Protein AF-0000000070184614 (afdb_homodimer)

pLDDT: mean 91.93, std 10.39, range [39.38, 98.75]

Solvent-accessible surface area (backbone atoms only — not comparable to full-atom values): 11834 Å² total; per-residue (Å²): 125,86,82,60,75,44,59,14,30,24,28,32,24,67,35,73,79,45,88,68,88,59,59,38,42,30,34,25,54,27,16,78,49,44,96,49,57,63,46,40,28,34,26,27,33,44,39,74,64,90,52,88,84,43,40,74,48,71,85,38,47,74,41,61,71,54,92,89,53,64,49,21,34,34,42,71,42,33,35,40,41,35,50,87,51,50,70,46,84,52,35,32,38,37,58,69,56,37,50,51,38,52,52,50,28,49,27,38,61,68,58,105,124,88,82,60,74,45,60,14,30,23,28,32,25,70,40,62,62,45,90,65,90,59,58,40,43,31,34,25,54,28,16,77,49,43,94,49,56,63,47,40,31,36,26,27,33,43,38,72,62,89,52,89,83,43,41,75,48,70,85,37,46,75,42,61,73,53,92,90,52,64,49,19,34,34,44,69,42,34,37,43,43,45,50,88,53,51,70,44,83,52,36,30,37,37,59,69,56,36,51,51,39,52,53,50,27,51,28,37,60,69,58,104

Foldseek 3Di:
DPDFDAAFWKFWFCDPPDDDGGTFIWGFLGAPPDPDHRFKGKTWTKDQDDDPPWDWQPPQFPDQDDPVTTITTDLCRIDIGTNVRTDGTRGGGHNVVSVVSVVSNVCVVVVD/DPDADAAFWKFWFCDPPDPDGGTFIWGFLGAPPDPDHRFKGKTWTKDQDDDPPWDWQPPQFPDQDDPVTTITTDLCRIDIGTNVRTDGTRGGGHNVVSVVSVVSNVCVVVVD

Radius of gyration: 16.67 Å; Cα contacts (8 Å, |Δi|>4): 518; chains: 2; bounding box: 48×52×36 Å

Organism: NCBI:txid2841257

Sequence (224 aa):
MRERYRKGDVFWAPDPFRKGSHPRLWVVLTADNLPFPGEEYLCAALTTSDLPANHKVGDDWVTGSHPDKTSYCSPWVIGTVKHQAVANPQGKITEVFTDRMIDRCEEFLRGRMRERYRKGDVFWAPDPFRKGSHPRLWVVLTADNLPFPGEEYLCAALTTSDLPANHKVGDDWVTGSHPDKTSYCSPWVIGTVKHQAVANPQGKITEVFTDRMIDRCEEFLRGR

Secondary structure (DSSP, 8-state):
------TTEEEEEE-TTSSSS-EEEEEEEESTTSSSTTTEEEEEEEESS--TT-EE-GGGEEE---TT---EEEEEEEEEEEGGG--EEEEEE-HHHHHHHHHHHHHHHHT-/------TTEEEEEE-TTSSSS-EEEEEEEESTTSSSTTTEEEEEEEESS--TT-EE-GGGEEE---TT---EEEEEEEEEEEGGG--EEEEEE-HHHHHHHHHHHHHHHHT-

Nearest PDB structures (foldseek):
  9g2a-assembly1_B  TM=7.086E-01  e=6.843E-05  Staphylococcus aureus subsp. aureus N315
  5wyg-assembly1_A  TM=7.028E-01  e=4.035E-04  Mycobacterium tuberculosis H37Rv
  6a6x-assembly1_A  TM=7.299E-01  e=1.445E-03  Mycobacterium tuberculosis
  6a6x-assembly1_B  TM=6.815E-01  e=9.271E-04  Mycobacterium tuberculosis
  2c06-assembly1_B  TM=6.484E-01  e=3.319E-03  Escherichia coli

Structure (mmCIF, N/CA/C/O backbone):
data_AF-0000000070184614-model_v1
#
loop_
_entity.id
_entity.type
_entity.pdbx_description
1 polymer 'PemK/MazF family toxin'
#
loop_
_atom_site.group_PDB
_atom_site.id
_atom_site.type_symbol
_atom_site.label_atom_id
_atom_site.label_alt_id
_atom_site.label_comp_id
_atom_site.label_asym_id
_atom_site.label_entity_id
_atom_site.label_seq_id
_atom_site.pdbx_PDB_ins_code
_atom_site.Cartn_x
_atom_site.Cartn_y
_atom_site.Cartn_z
_atom_site.occupancy
_atom_site.B_iso_or_equiv
_atom_site.auth_seq_id
_atom_site.auth_comp_id
_atom_site.auth_asym_id
_atom_site.auth_atom_id
_atom_site.pdbx_PDB_model_num
ATOM 1 N N . MET A 1 1 ? -24.047 7.438 11.703 1 39.38 1 MET A N 1
ATOM 2 C CA . MET A 1 1 ? -23.484 6.895 10.461 1 39.38 1 MET A CA 1
ATOM 3 C C . MET A 1 1 ? -21.969 6.949 10.484 1 39.38 1 MET A C 1
ATOM 5 O O . MET A 1 1 ? -21.375 7.992 10.781 1 39.38 1 MET A O 1
ATOM 9 N N . ARG A 1 2 ? -21.328 5.867 10.68 1 52.47 2 ARG A N 1
ATOM 10 C CA . ARG A 1 2 ? -19.875 5.965 10.875 1 52.47 2 ARG A CA 1
ATOM 11 C C . ARG A 1 2 ? -19.219 6.727 9.734 1 52.47 2 ARG A C 1
ATOM 13 O O . ARG A 1 2 ? -19.5 6.461 8.562 1 52.47 2 ARG A O 1
ATOM 20 N N . GLU A 1 3 ? -18.703 7.898 9.914 1 79.81 3 GLU A N 1
ATOM 21 C CA . GLU A 1 3 ? -18.156 8.828 8.93 1 79.81 3 GLU A CA 1
ATOM 22 C C . GLU A 1 3 ? -17.016 8.18 8.156 1 79.81 3 GLU A C 1
ATOM 24 O O . GLU A 1 3 ? -16.156 7.516 8.734 1 79.81 3 GLU A O 1
ATOM 29 N N . ARG A 1 4 ? -17.266 7.941 6.879 1 91.5 4 ARG A N 1
ATOM 30 C CA . ARG A 1 4 ? -16.234 7.434 5.988 1 91.5 4 ARG A CA 1
ATOM 31 C C . ARG A 1 4 ? -15.18 8.508 5.703 1 91.5 4 ARG A C 1
ATOM 33 O O . ARG A 1 4 ? -15.508 9.695 5.633 1 91.5 4 ARG A O 1
ATOM 40 N N . TYR A 1 5 ? -13.953 8.086 5.617 1 96.69 5 TYR A N 1
ATOM 41 C CA . TYR A 1 5 ? -12.852 8.992 5.305 1 96.69 5 TYR A CA 1
ATOM 42 C C . TYR A 1 5 ? -12.781 9.266 3.807 1 96.69 5 TYR A C 1
ATOM 44 O O . TYR A 1 5 ? -13.266 8.461 3 1 96.69 5 TYR A O 1
ATOM 52 N N . ARG A 1 6 ? -12.211 10.422 3.531 1 96.38 6 ARG A N 1
ATOM 53 C CA . ARG A 1 6 ? -12.062 10.867 2.146 1 96.38 6 ARG A CA 1
ATOM 54 C C . ARG A 1 6 ? -10.625 11.242 1.838 1 96.38 6 ARG A C 1
ATOM 56 O O . ARG A 1 6 ? -9.797 11.344 2.746 1 96.38 6 ARG A O 1
ATOM 63 N N . LYS A 1 7 ? -10.445 11.438 0.506 1 97.31 7 LYS A N 1
ATOM 64 C CA . LYS A 1 7 ? -9.133 11.906 0.068 1 97.31 7 LYS A CA 1
ATOM 65 C C . LYS A 1 7 ? -8.664 13.094 0.902 1 97.31 7 LYS A C 1
ATOM 67 O O . LYS A 1 7 ? -9.414 14.047 1.106 1 97.31 7 LYS A O 1
ATOM 72 N N . GLY A 1 8 ? -7.426 12.977 1.393 1 98.31 8 GLY A N 1
ATOM 73 C CA . GLY A 1 8 ? -6.836 14.062 2.156 1 98.31 8 GLY A CA 1
ATOM 74 C C . GLY A 1 8 ? -6.988 13.891 3.654 1 98.31 8 GLY A C 1
ATOM 75 O O . GLY A 1 8 ? -6.316 14.57 4.434 1 98.31 8 GLY A O 1
ATOM 76 N N . ASP A 1 9 ? -7.926 13.023 4.066 1 98.25 9 ASP A N 1
ATOM 77 C CA . ASP A 1 9 ? -8.062 12.773 5.496 1 98.25 9 ASP A CA 1
ATOM 78 C C . ASP A 1 9 ? -6.812 12.094 6.051 1 98.25 9 ASP A C 1
ATOM 80 O O . ASP A 1 9 ? -6.16 11.312 5.355 1 98.25 9 ASP A O 1
ATOM 84 N N . VAL A 1 10 ? -6.48 12.43 7.285 1 98.19 10 VAL A N 1
ATOM 85 C CA . VAL A 1 10 ? -5.309 11.883 7.957 1 98.19 10 VAL A CA 1
ATOM 86 C C . VAL A 1 10 ? -5.738 11.164 9.234 1 98.19 10 VAL A C 1
ATOM 88 O O . VAL A 1 10 ? -6.562 11.68 10 1 98.19 10 VAL A O 1
ATOM 91 N N . PHE A 1 11 ? -5.191 9.945 9.43 1 97 11 PHE A N 1
ATOM 92 C CA . PHE A 1 11 ? -5.52 9.211 10.648 1 97 11 PHE A CA 1
ATOM 93 C C . PHE A 1 11 ? -4.34 8.359 11.102 1 97 11 PHE A C 1
ATOM 95 O O . PHE A 1 11 ? -3.406 8.125 10.328 1 97 11 PHE A O 1
ATOM 102 N N . TRP A 1 12 ? -4.449 7.992 12.352 1 95.19 12 TRP A N 1
ATOM 103 C CA . TRP A 1 12 ? -3.527 7 12.898 1 95.19 12 TRP A CA 1
ATOM 104 C C . TRP A 1 12 ? -3.982 5.586 12.547 1 95.19 12 TRP A C 1
ATOM 106 O O . TRP A 1 12 ? -5.172 5.27 12.648 1 95.19 12 TRP A O 1
ATOM 116 N N . ALA A 1 13 ? -3.078 4.762 12.086 1 92.56 13 ALA A N 1
ATOM 117 C CA . ALA A 1 13 ? -3.299 3.332 11.883 1 92.56 13 ALA A CA 1
ATOM 118 C C . ALA A 1 13 ? -2.002 2.547 12.055 1 92.56 13 ALA A C 1
ATOM 120 O O . ALA A 1 13 ? -0.917 3.131 12.102 1 92.56 13 ALA A O 1
ATOM 121 N N . PRO A 1 14 ? -2.102 1.243 12.188 1 86.25 14 PRO A N 1
ATOM 122 C CA . PRO A 1 14 ? -0.887 0.447 12.375 1 86.25 14 PRO A CA 1
ATOM 123 C C . PRO A 1 14 ? 0.137 0.658 11.266 1 86.25 14 PRO A C 1
ATOM 125 O O . PRO A 1 14 ? -0.236 0.938 10.125 1 86.25 14 PRO A O 1
ATOM 128 N N . ASP A 1 15 ? 1.444 0.479 11.727 1 83.06 15 ASP A N 1
ATOM 129 C CA . ASP A 1 15 ? 2.582 0.589 10.82 1 83.06 15 ASP A CA 1
ATOM 130 C C . ASP A 1 15 ? 3.084 -0.791 10.391 1 83.06 15 ASP A C 1
ATOM 132 O O . ASP A 1 15 ? 3.596 -1.55 11.219 1 83.06 15 ASP A O 1
ATOM 136 N N . PRO A 1 16 ? 3.029 -1.061 9.023 1 72.81 16 PRO A N 1
ATOM 137 C CA . PRO A 1 16 ? 3.506 -2.381 8.602 1 72.81 16 PRO A CA 1
ATOM 138 C C . PRO A 1 16 ? 5.02 -2.525 8.719 1 72.81 16 PRO A C 1
ATOM 140 O O . PRO A 1 16 ? 5.547 -3.641 8.656 1 72.81 16 PRO A O 1
ATOM 143 N N . PHE A 1 17 ? 5.695 -1.521 8.984 1 70.88 17 PHE A N 1
ATOM 144 C CA . PHE A 1 17 ? 7.152 -1.528 8.977 1 70.88 17 PHE A CA 1
ATOM 145 C C . PHE A 1 17 ? 7.703 -1.617 10.391 1 70.88 17 PHE A C 1
ATOM 147 O O . PHE A 1 17 ? 8.906 -1.785 10.586 1 70.88 17 PHE A O 1
ATOM 154 N N . ARG A 1 18 ? 6.906 -1.312 11.172 1 64.38 18 ARG A N 1
ATOM 155 C CA . ARG A 1 18 ? 7.438 -1.294 12.531 1 64.38 18 ARG A CA 1
ATOM 156 C C . ARG A 1 18 ? 6.984 -2.523 13.312 1 64.38 18 ARG A C 1
ATOM 158 O O . ARG A 1 18 ? 5.836 -2.957 13.188 1 64.38 18 ARG A O 1
ATOM 165 N N . LYS A 1 19 ? 8.156 -3.078 13.719 1 56.94 19 LYS A N 1
ATOM 166 C CA . LYS A 1 19 ? 7.879 -4.121 14.703 1 56.94 19 LYS A CA 1
ATOM 167 C C . LYS A 1 19 ? 7.25 -3.537 15.961 1 56.94 19 LYS A C 1
ATOM 169 O O . LYS A 1 19 ? 7.707 -2.512 16.469 1 56.94 19 LYS A O 1
ATOM 174 N N . GLY A 1 20 ? 6.148 -4.098 16.375 1 58.38 20 GLY A N 1
ATOM 175 C CA . GLY A 1 20 ? 5.465 -3.582 17.547 1 58.38 20 GLY A CA 1
ATOM 176 C C . GLY A 1 20 ? 4.145 -2.91 17.219 1 58.38 20 GLY A C 1
ATOM 177 O O . GLY A 1 20 ? 3.678 -2.971 16.078 1 58.38 20 GLY A O 1
ATOM 178 N N . SER A 1 21 ? 3.471 -2.496 18.062 1 60.62 21 SER A N 1
ATOM 179 C CA . SER A 1 21 ? 2.105 -1.982 18.062 1 60.62 21 SER A CA 1
ATOM 180 C C . SER A 1 21 ? 2.084 -0.469 17.875 1 60.62 21 SER A C 1
ATOM 182 O O . SER A 1 21 ? 1.05 0.171 18.078 1 60.62 21 SER A O 1
ATOM 184 N N . HIS A 1 22 ? 3.162 0.129 17.281 1 73.94 22 HIS A N 1
ATOM 185 C CA . HIS A 1 22 ? 3.004 1.578 17.266 1 73.94 22 HIS A CA 1
ATOM 186 C C . HIS A 1 22 ? 2.396 2.057 15.953 1 73.94 22 HIS A C 1
ATOM 188 O O . HIS A 1 22 ? 2.918 1.755 14.883 1 73.94 22 HIS A O 1
ATOM 194 N N . PRO A 1 23 ? 1.337 2.805 16.078 1 84.88 23 PRO A N 1
ATOM 195 C CA . PRO A 1 23 ? 0.649 3.312 14.898 1 84.88 23 PRO A CA 1
ATOM 196 C C . PRO A 1 23 ? 1.387 4.477 14.242 1 84.88 23 PRO A C 1
ATOM 198 O O . PRO A 1 23 ? 2.244 5.102 14.867 1 84.88 23 PRO A O 1
ATOM 201 N N . ARG A 1 24 ? 1.194 4.641 13.008 1 90.38 24 ARG A N 1
ATOM 202 C CA . ARG A 1 24 ? 1.702 5.801 12.281 1 90.38 24 ARG A CA 1
ATOM 203 C C . ARG A 1 24 ? 0.569 6.559 11.602 1 90.38 24 ARG A C 1
ATOM 205 O O . ARG A 1 24 ? -0.544 6.043 11.477 1 90.38 24 ARG A O 1
ATOM 212 N N . LEU A 1 25 ? 0.939 7.836 11.172 1 95.25 25 LEU A N 1
ATOM 213 C CA . LEU A 1 25 ? -0.023 8.656 10.445 1 95.25 25 LEU A CA 1
ATOM 214 C C . LEU A 1 25 ? -0.064 8.273 8.969 1 95.25 25 LEU A C 1
ATOM 216 O O . LEU A 1 25 ? 0.979 8.031 8.359 1 95.25 25 LEU A O 1
ATOM 220 N N . TRP A 1 26 ? -1.234 8.219 8.516 1 96.75 26 TRP A N 1
ATOM 221 C CA . TRP A 1 26 ? -1.508 7.973 7.105 1 96.75 26 TRP A CA 1
ATOM 222 C C . TRP A 1 26 ? -2.383 9.07 6.52 1 96.75 26 TRP A C 1
ATOM 224 O O . TRP A 1 26 ? -3.287 9.578 7.188 1 96.75 26 TRP A O 1
ATOM 234 N N . VAL A 1 27 ? -2.119 9.422 5.301 1 98.5 27 VAL A N 1
ATOM 235 C CA . VAL A 1 27 ? -3.037 10.289 4.566 1 98.5 27 VAL A CA 1
ATOM 236 C C . VAL A 1 27 ? -3.766 9.484 3.494 1 98.5 27 VAL A C 1
ATOM 238 O O . VAL A 1 27 ? -3.146 8.703 2.771 1 98.5 27 VAL A O 1
ATOM 241 N N . VAL A 1 28 ? -5.051 9.648 3.418 1 98.25 28 VAL A N 1
ATOM 242 C CA . VAL A 1 28 ? -5.875 8.953 2.438 1 98.25 28 VAL A CA 1
ATOM 243 C C . VAL A 1 28 ? -5.621 9.523 1.046 1 98.25 28 VAL A C 1
ATOM 245 O O . VAL A 1 28 ? -5.883 10.711 0.8 1 98.25 28 VAL A O 1
ATOM 248 N N . LEU A 1 29 ? -5.141 8.695 0.134 1 98.44 29 LEU A N 1
ATOM 249 C CA . LEU A 1 29 ? -4.977 9.094 -1.26 1 98.44 29 LEU A CA 1
ATOM 250 C C . LEU A 1 29 ? -6.277 8.906 -2.037 1 98.44 29 LEU A C 1
ATOM 252 O O . LEU A 1 29 ? -6.66 9.773 -2.828 1 98.44 29 LEU A O 1
ATOM 256 N N . THR A 1 30 ? -6.895 7.805 -1.831 1 96.81 30 THR A N 1
ATOM 257 C CA . THR A 1 30 ? -8.172 7.512 -2.471 1 96.81 30 THR A CA 1
ATOM 258 C C . THR A 1 30 ? -9.039 6.637 -1.572 1 96.81 30 THR A C 1
ATOM 260 O O . THR A 1 30 ? -8.523 5.797 -0.829 1 96.81 30 THR A O 1
ATOM 263 N N . ALA A 1 31 ? -10.359 6.867 -1.652 1 95.44 31 ALA A N 1
ATOM 264 C CA . ALA A 1 31 ? -11.328 6.141 -0.836 1 95.44 31 ALA A CA 1
ATOM 265 C C . ALA A 1 31 ? -12.516 5.676 -1.677 1 95.44 31 ALA A C 1
ATOM 267 O O . ALA A 1 31 ? -12.672 4.48 -1.935 1 95.44 31 ALA A O 1
ATOM 268 N N . ASP A 1 32 ? -13.125 6.613 -2.348 1 93.12 32 ASP A N 1
ATOM 269 C CA . ASP A 1 32 ? -14.391 6.352 -3.02 1 93.12 32 ASP A CA 1
ATOM 270 C C . ASP A 1 32 ? -14.18 5.57 -4.312 1 93.12 32 ASP A C 1
ATOM 272 O O . ASP A 1 32 ? -15.125 4.988 -4.855 1 93.12 32 ASP A O 1
ATOM 276 N N . ASN A 1 33 ? -13.023 5.527 -4.84 1 93.56 33 ASN A N 1
ATOM 277 C CA . ASN A 1 33 ? -12.734 4.836 -6.09 1 93.56 33 ASN A CA 1
ATOM 278 C C . ASN A 1 33 ? -12.43 3.359 -5.859 1 93.56 33 ASN A C 1
ATOM 280 O O . ASN A 1 33 ? -12.289 2.594 -6.812 1 93.56 33 ASN A O 1
ATOM 284 N N . LEU A 1 34 ? -12.359 2.922 -4.578 1 94.62 34 LEU A N 1
ATOM 285 C CA . LEU A 1 34 ? -12.07 1.525 -4.266 1 94.62 34 LEU A CA 1
ATOM 286 C C . LEU A 1 34 ? -13.344 0.683 -4.316 1 94.62 34 LEU A C 1
ATOM 288 O O . LEU A 1 34 ? -14.453 1.215 -4.211 1 94.62 34 LEU A O 1
ATOM 292 N N . PRO A 1 35 ? -13.195 -0.6 -4.465 1 92.94 35 PRO A N 1
ATOM 293 C CA . PRO A 1 35 ? -14.367 -1.472 -4.617 1 92.94 35 PRO A CA 1
ATOM 294 C C . PRO A 1 35 ? -15.258 -1.48 -3.379 1 92.94 35 PRO A C 1
ATOM 296 O O . PRO A 1 35 ? -16.453 -1.796 -3.475 1 92.94 35 PRO A O 1
ATOM 299 N N . PHE A 1 36 ? -14.688 -1.093 -2.217 1 91.75 36 PHE A N 1
ATOM 300 C CA . PHE A 1 36 ? -15.445 -1.142 -0.975 1 91.75 36 PHE A CA 1
ATOM 301 C C . PHE A 1 36 ? -15.398 0.201 -0.256 1 91.75 36 PHE A C 1
ATOM 303 O O . PHE A 1 36 ? -14.828 0.308 0.833 1 91.75 36 PHE A O 1
ATOM 310 N N . PRO A 1 37 ? -16.078 1.189 -0.877 1 91.81 37 PRO A N 1
ATOM 311 C CA . PRO A 1 37 ? -16.047 2.518 -0.258 1 91.81 37 PRO A CA 1
ATOM 312 C C . PRO A 1 37 ? -16.5 2.5 1.196 1 91.81 37 PRO A C 1
ATOM 314 O O . PRO A 1 37 ? -17.5 1.85 1.523 1 91.81 37 PRO A O 1
ATOM 317 N N . GLY A 1 38 ? -15.742 3.156 2.045 1 93.75 38 GLY A N 1
ATOM 318 C CA . GLY A 1 38 ? -16.062 3.234 3.459 1 93.75 38 GLY A CA 1
ATOM 319 C C . GLY A 1 38 ? -15.492 2.09 4.27 1 93.75 38 GLY A C 1
ATOM 320 O O . GLY A 1 38 ? -15.477 2.137 5.5 1 93.75 38 GLY A O 1
ATOM 321 N N . GLU A 1 39 ? -14.969 1.102 3.604 1 93.25 39 GLU A N 1
ATOM 322 C CA . GLU A 1 39 ? -14.43 -0.062 4.305 1 93.25 39 GLU A CA 1
ATOM 323 C C . GLU A 1 39 ? -12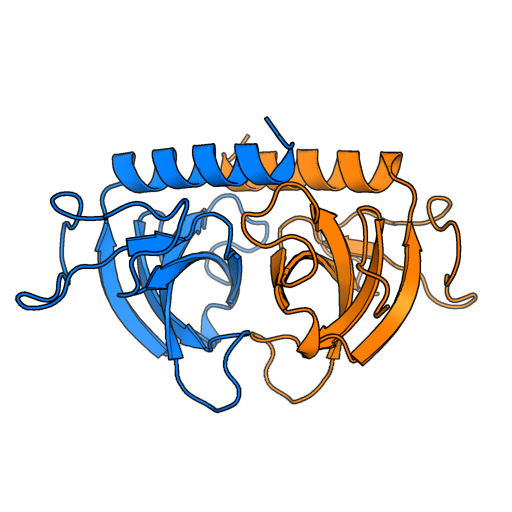.906 -0.089 4.246 1 93.25 39 GLU A C 1
ATOM 325 O O . GLU A 1 39 ? -12.258 -0.654 5.129 1 93.25 39 GLU A O 1
ATOM 330 N N . GLU A 1 40 ? -12.344 0.426 3.273 1 94.44 40 GLU A N 1
ATOM 331 C CA . GLU A 1 40 ? -10.898 0.443 3.086 1 94.44 40 GLU A CA 1
ATOM 332 C C . GLU A 1 40 ? -10.445 1.735 2.414 1 94.44 40 GLU A C 1
ATOM 334 O O . GLU A 1 40 ? -11.203 2.357 1.673 1 94.44 40 GLU A O 1
ATOM 339 N N . TYR A 1 41 ? -9.203 2.145 2.621 1 96.56 41 TYR A N 1
ATOM 340 C CA . TYR A 1 41 ? -8.594 3.371 2.117 1 96.56 41 TYR A CA 1
ATOM 341 C C . TYR A 1 41 ? -7.18 3.113 1.622 1 96.56 41 TYR A C 1
ATOM 343 O O . TYR A 1 41 ? -6.391 2.449 2.299 1 96.56 41 TYR A O 1
ATOM 351 N N . LEU A 1 42 ? -6.898 3.566 0.469 1 97.12 42 LEU A N 1
ATOM 352 C CA . LEU A 1 42 ? -5.516 3.543 0.008 1 97.12 42 LEU A CA 1
ATOM 353 C C . LEU A 1 42 ? -4.766 4.789 0.47 1 97.12 42 LEU A C 1
ATOM 355 O O . LEU A 1 42 ? -5.164 5.91 0.15 1 97.12 42 LEU A O 1
ATOM 359 N N . CYS A 1 43 ? -3.656 4.562 1.18 1 97.5 43 CYS A N 1
ATOM 360 C CA . CYS A 1 43 ? -3.025 5.652 1.916 1 97.5 43 CYS A CA 1
ATOM 361 C C . CYS A 1 43 ? -1.521 5.68 1.666 1 97.5 43 CYS A C 1
ATOM 363 O O . CYS A 1 43 ? -0.946 4.691 1.209 1 97.5 43 CYS A O 1
ATOM 365 N N . ALA A 1 44 ? -0.995 6.809 1.964 1 97.88 44 ALA A N 1
ATOM 366 C CA . ALA A 1 44 ? 0.455 6.977 2.021 1 97.88 44 ALA A CA 1
ATOM 367 C C . ALA A 1 44 ? 0.908 7.355 3.43 1 97.88 44 ALA A C 1
ATOM 369 O O . ALA A 1 44 ? 0.188 8.047 4.156 1 97.88 44 ALA A O 1
ATOM 370 N N . ALA A 1 45 ? 2.082 6.988 3.75 1 96.25 45 ALA A N 1
ATOM 371 C CA . ALA A 1 45 ? 2.604 7.211 5.098 1 96.25 45 ALA A CA 1
ATOM 372 C C . ALA A 1 45 ? 3.027 8.664 5.289 1 96.25 45 ALA A C 1
ATOM 374 O O . ALA A 1 45 ? 3.611 9.273 4.387 1 96.25 45 ALA A O 1
ATOM 375 N N . LEU A 1 46 ? 2.736 9.188 6.438 1 96.81 46 LEU A N 1
ATOM 376 C CA . LEU A 1 46 ? 3.354 10.422 6.914 1 96.81 46 LEU A CA 1
ATOM 377 C C . LEU A 1 46 ? 4.453 10.117 7.93 1 96.81 46 LEU A C 1
ATOM 379 O O . LEU A 1 46 ? 4.352 9.156 8.695 1 96.81 46 LEU A O 1
ATOM 383 N N . THR A 1 47 ? 5.43 10.922 7.91 1 93.69 47 THR A N 1
ATOM 384 C CA . THR A 1 47 ? 6.586 10.727 8.781 1 93.69 47 THR A CA 1
ATOM 385 C C . THR A 1 47 ? 7.176 12.07 9.195 1 93.69 47 THR A C 1
ATOM 387 O O . THR A 1 47 ? 6.852 13.109 8.602 1 93.69 47 THR A O 1
ATOM 390 N N . THR A 1 48 ? 7.969 12.055 10.266 1 93.75 48 THR A N 1
ATOM 391 C CA . THR A 1 48 ? 8.711 13.25 10.625 1 93.75 48 THR A CA 1
ATOM 392 C C . THR A 1 48 ? 10.141 13.188 10.102 1 93.75 48 THR A C 1
ATOM 394 O O . THR A 1 48 ? 10.914 14.133 10.266 1 93.75 48 THR A O 1
ATOM 397 N N . SER A 1 49 ? 10.414 12.094 9.508 1 90.44 49 SER A N 1
ATOM 398 C CA . SER A 1 4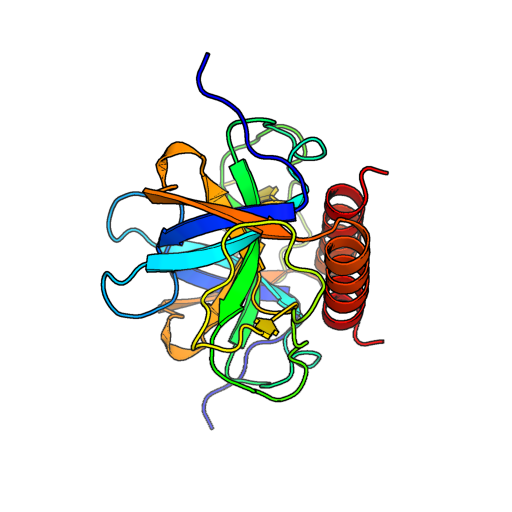9 ? 11.75 11.93 8.93 1 90.44 49 SER A CA 1
ATOM 399 C C . SER A 1 49 ? 11.82 12.539 7.531 1 90.44 49 SER A C 1
ATOM 401 O O . SER A 1 49 ? 10.961 12.273 6.691 1 90.44 49 SER A O 1
ATOM 403 N N . ASP A 1 50 ? 12.859 13.305 7.316 1 91.94 50 ASP A N 1
ATOM 404 C CA . ASP A 1 50 ? 13.094 13.891 6 1 91.94 50 ASP A CA 1
ATOM 405 C C . ASP A 1 50 ? 13.961 12.969 5.137 1 91.94 50 ASP A C 1
ATOM 407 O O . ASP A 1 50 ? 15.148 13.234 4.934 1 91.94 50 ASP A O 1
ATOM 411 N N . LEU A 1 51 ? 13.406 11.953 4.602 1 91.25 51 LEU A N 1
ATOM 412 C CA . LEU A 1 51 ? 14.109 11.016 3.734 1 91.25 51 LEU A CA 1
ATOM 413 C C . LEU A 1 51 ? 14.133 11.516 2.295 1 91.25 51 LEU A C 1
ATOM 415 O O . LEU A 1 51 ? 13.344 12.383 1.92 1 91.25 51 LEU A O 1
ATOM 419 N N . PRO A 1 52 ? 15.031 10.766 1.521 1 88.75 52 PRO A N 1
ATOM 420 C CA . PRO A 1 52 ? 15.016 11.109 0.097 1 88.75 52 PRO A CA 1
ATOM 421 C C . PRO A 1 52 ? 13.672 10.82 -0.569 1 88.75 52 PRO A C 1
ATOM 423 O O . PRO A 1 52 ? 13.031 9.812 -0.258 1 88.75 52 PRO A O 1
ATOM 426 N N . ALA A 1 53 ? 13.094 11.68 -1.368 1 93.62 53 ALA A N 1
ATOM 427 C CA . ALA A 1 53 ? 11.891 11.523 -2.182 1 93.62 53 ALA A CA 1
ATOM 428 C C . ALA A 1 53 ? 10.641 11.844 -1.375 1 93.62 53 ALA A C 1
ATOM 430 O O . ALA A 1 53 ? 9.523 11.758 -1.892 1 93.62 53 ALA A O 1
ATOM 431 N N . ASN A 1 54 ? 10.891 12.125 -0.041 1 96.94 54 ASN A N 1
ATOM 432 C CA . ASN A 1 54 ? 9.766 12.625 0.742 1 96.94 54 ASN A CA 1
ATOM 433 C C . ASN A 1 54 ? 9.328 14.008 0.271 1 96.94 54 ASN A C 1
ATOM 435 O O . ASN A 1 54 ? 10.078 14.703 -0.404 1 96.94 54 ASN A O 1
ATOM 439 N N . HIS A 1 55 ? 8.133 14.312 0.584 1 98.25 55 HIS A N 1
ATOM 440 C CA . HIS A 1 55 ? 7.605 15.641 0.313 1 98.25 55 HIS A CA 1
ATOM 441 C C . HIS A 1 55 ? 7.09 16.297 1.589 1 98.25 55 HIS A C 1
ATOM 443 O O . HIS A 1 55 ? 6.223 15.742 2.27 1 98.25 55 HIS A O 1
ATOM 449 N N . LYS A 1 56 ? 7.652 17.438 1.851 1 98.12 56 LYS A N 1
ATOM 450 C CA . LYS A 1 56 ? 7.184 18.203 3 1 98.12 56 LYS A CA 1
ATOM 451 C C . LYS A 1 56 ? 5.727 18.625 2.828 1 98.12 56 LYS A C 1
ATOM 453 O O . LYS A 1 56 ? 5.34 19.125 1.77 1 98.12 56 LYS A O 1
ATOM 458 N N . VAL A 1 57 ? 4.879 18.359 3.859 1 98.19 57 VAL A N 1
ATOM 459 C CA . VAL A 1 57 ? 3.471 18.75 3.77 1 98.19 57 VAL A CA 1
ATOM 460 C C . VAL A 1 57 ? 3.336 20.266 3.881 1 98.19 57 VAL A C 1
ATOM 462 O O . VAL A 1 57 ? 2.711 20.891 3.029 1 98.19 57 VAL A O 1
ATOM 465 N N . GLY A 1 58 ? 3.924 20.859 4.961 1 96.69 58 GLY A N 1
ATOM 466 C CA . GLY A 1 58 ? 3.98 22.297 5.113 1 96.69 58 GLY A CA 1
ATOM 467 C C . GLY A 1 58 ? 2.609 22.953 5.191 1 96.69 58 GLY A C 1
ATOM 468 O O . GLY A 1 58 ? 1.767 22.531 5.988 1 96.69 58 GLY A O 1
ATOM 469 N N . ASP A 1 59 ? 2.371 23.922 4.273 1 96.75 59 ASP A N 1
ATOM 470 C CA . ASP A 1 59 ? 1.158 24.734 4.328 1 96.75 59 ASP A CA 1
ATOM 471 C C . ASP A 1 59 ? -0.039 23.969 3.773 1 96.75 59 ASP A C 1
ATOM 473 O O . ASP A 1 59 ? -1.166 24.469 3.789 1 96.75 59 ASP A O 1
ATOM 477 N N . ASP A 1 60 ? 0.18 22.844 3.396 1 98.38 60 ASP A N 1
ATOM 478 C CA . ASP A 1 60 ? -0.917 22.062 2.824 1 98.38 60 ASP A CA 1
ATOM 479 C C . ASP A 1 60 ? -1.744 21.391 3.918 1 98.38 60 ASP A C 1
ATOM 481 O O . ASP A 1 60 ? -2.785 20.797 3.637 1 98.38 60 ASP A O 1
ATOM 485 N N . TRP A 1 61 ? -1.267 21.469 5.145 1 98.06 61 TRP A N 1
ATOM 486 C CA . TRP A 1 61 ? -2.15 21.094 6.246 1 98.06 61 TRP A CA 1
ATOM 487 C C . TRP A 1 61 ? -3.365 22.016 6.297 1 98.06 61 TRP A C 1
ATOM 489 O O . TRP A 1 61 ? -3.225 23.25 6.312 1 98.06 61 TRP A O 1
ATOM 499 N N . VAL A 1 62 ? -4.465 21.422 6.289 1 98 62 VAL A N 1
ATOM 500 C CA . VAL A 1 62 ? -5.695 22.172 6.496 1 98 62 VAL A CA 1
ATOM 501 C C . VAL A 1 62 ? -6.059 22.188 7.98 1 98 62 VAL A C 1
ATOM 503 O O . VAL A 1 62 ? -6.418 23.219 8.531 1 98 62 VAL A O 1
ATOM 506 N N . THR A 1 63 ? -5.953 21 8.641 1 97.06 63 THR A N 1
ATOM 507 C CA . THR A 1 63 ? -6.168 20.797 10.07 1 97.06 63 THR A CA 1
ATOM 508 C C . THR A 1 63 ? -5.285 19.672 10.594 1 97.06 63 THR A C 1
ATOM 510 O O . THR A 1 63 ? -4.926 18.766 9.844 1 97.06 63 THR A O 1
ATOM 513 N N . GLY A 1 64 ? -4.895 19.766 11.875 1 95.69 64 GLY A N 1
ATOM 514 C CA . GLY A 1 64 ? -4.273 18.641 12.547 1 95.69 64 GLY A CA 1
ATOM 515 C C . GLY A 1 64 ? -2.758 18.703 12.555 1 95.69 64 GLY A C 1
ATOM 516 O O . GLY A 1 64 ? -2.09 17.797 13.055 1 95.69 64 GLY A O 1
ATOM 517 N N . SER A 1 65 ? -2.195 19.781 11.969 1 94.06 65 SER A N 1
ATOM 518 C CA . SER A 1 65 ? -0.744 19.922 11.961 1 94.06 65 SER A CA 1
ATOM 519 C C . SER A 1 65 ? -0.189 20.031 13.383 1 94.06 65 SER A C 1
ATOM 521 O O . SER A 1 65 ? -0.819 20.625 14.258 1 94.06 65 SER A O 1
ATOM 523 N N . HIS A 1 66 ? 0.931 19.438 13.531 1 91.62 66 HIS A N 1
ATOM 524 C CA . HIS A 1 66 ? 1.642 19.625 14.789 1 91.62 66 HIS A CA 1
ATOM 525 C C . HIS A 1 66 ? 2.5 20.891 14.75 1 91.62 66 HIS A C 1
ATOM 527 O O . HIS A 1 66 ? 3.303 21.078 13.836 1 91.62 66 HIS A O 1
ATOM 533 N N . PRO A 1 67 ? 2.369 21.703 15.758 1 89.88 67 PRO A N 1
ATOM 534 C CA . PRO A 1 67 ? 3.043 23 15.703 1 89.88 67 PRO A CA 1
ATOM 535 C C . PRO A 1 67 ? 4.566 22.875 15.742 1 89.88 67 PRO A C 1
ATOM 537 O O . PRO A 1 67 ? 5.27 23.703 15.141 1 89.88 67 PRO A O 1
ATOM 540 N N . ASP A 1 68 ? 5.062 21.906 16.391 1 92.44 68 ASP A N 1
ATOM 541 C CA . ASP A 1 68 ? 6.5 21.828 16.609 1 92.44 68 ASP A CA 1
ATOM 542 C C . ASP A 1 68 ? 7.133 20.734 15.742 1 92.44 68 ASP A C 1
ATOM 544 O O . ASP A 1 68 ? 8.32 20.438 15.875 1 92.44 68 ASP A O 1
ATOM 548 N N . LYS A 1 69 ? 6.363 20.125 14.977 1 93.56 69 LYS A N 1
ATOM 549 C CA . LYS A 1 69 ? 6.91 19.047 14.164 1 93.56 69 LYS A CA 1
ATOM 550 C C . LYS A 1 69 ? 6.625 19.266 12.68 1 93.56 69 LYS A C 1
ATOM 552 O O . LYS A 1 69 ? 5.547 19.734 12.312 1 93.56 69 LYS A O 1
ATOM 557 N N . THR A 1 70 ? 7.668 18.969 11.898 1 95.94 70 THR A N 1
ATOM 558 C CA . THR A 1 70 ? 7.492 18.984 10.445 1 95.94 70 THR A CA 1
ATOM 559 C C . THR A 1 70 ? 7.039 17.609 9.945 1 95.94 70 THR A C 1
ATOM 561 O O . THR A 1 70 ? 7.586 16.594 10.352 1 95.94 70 THR A O 1
ATOM 564 N N . SER A 1 71 ? 6.055 17.656 9.133 1 96.56 71 SER A N 1
ATOM 565 C CA . SER A 1 71 ? 5.551 16.406 8.555 1 96.56 71 SER A CA 1
ATOM 566 C C . SER A 1 71 ? 6 16.25 7.109 1 96.56 71 SER A C 1
ATOM 568 O O . SER A 1 71 ? 6.055 17.234 6.355 1 96.56 71 SER A O 1
ATOM 570 N N . TYR A 1 72 ? 6.344 15.062 6.789 1 97.88 72 TYR A N 1
ATOM 571 C CA . TYR A 1 72 ? 6.625 14.656 5.418 1 97.88 72 TYR A CA 1
ATOM 572 C C . TYR A 1 72 ? 5.719 13.508 4.992 1 97.88 72 TYR A C 1
ATOM 574 O O . TYR A 1 72 ? 5.219 12.758 5.836 1 97.88 72 TYR A O 1
ATOM 582 N N . CYS A 1 73 ? 5.457 13.453 3.738 1 98.25 73 CYS A N 1
ATOM 583 C CA . CYS A 1 73 ? 4.781 12.289 3.162 1 98.25 73 CYS A CA 1
ATOM 584 C C . CYS A 1 73 ? 5.746 11.453 2.334 1 98.25 73 CYS A C 1
ATOM 586 O O . CYS A 1 73 ? 6.551 11.992 1.576 1 98.25 73 CYS A O 1
ATOM 588 N N . SER A 1 74 ? 5.707 10.156 2.541 1 96.88 74 SER A N 1
ATOM 589 C CA . SER A 1 74 ? 6.438 9.203 1.712 1 96.88 74 SER A CA 1
ATOM 590 C C . SER A 1 74 ? 5.52 8.555 0.682 1 96.88 74 SER A C 1
ATOM 592 O O . SER A 1 74 ? 4.875 7.539 0.968 1 96.88 74 SER A O 1
ATOM 594 N N . PRO A 1 75 ? 5.512 9.008 -0.59 1 97.12 75 PRO A N 1
ATOM 595 C CA . PRO A 1 75 ? 4.492 8.57 -1.55 1 97.12 75 PRO A CA 1
ATOM 596 C C . PRO A 1 75 ? 4.73 7.148 -2.059 1 97.12 75 PRO A C 1
ATOM 598 O O . PRO A 1 75 ? 3.918 6.613 -2.816 1 97.12 75 PRO A O 1
ATOM 601 N N . TRP A 1 76 ? 5.836 6.508 -1.684 1 95.44 76 TRP A N 1
ATOM 602 C CA . TRP A 1 76 ? 6.094 5.125 -2.068 1 95.44 76 TRP A CA 1
ATOM 603 C C . TRP A 1 76 ? 5.758 4.172 -0.925 1 95.44 76 TRP A C 1
ATOM 605 O O . TRP A 1 76 ? 5.734 2.953 -1.112 1 95.44 76 TRP A O 1
ATOM 615 N N . VAL A 1 77 ? 5.652 4.707 0.23 1 94.94 77 VAL A N 1
ATOM 616 C CA . VAL A 1 77 ? 5.184 3.896 1.35 1 94.94 77 VAL A CA 1
ATOM 617 C C . VAL A 1 77 ? 3.658 3.928 1.408 1 94.94 77 VAL A C 1
ATOM 619 O O . VAL A 1 77 ? 3.07 4.832 2.006 1 94.94 77 VAL A O 1
ATOM 622 N N . ILE A 1 78 ? 3.082 2.898 0.828 1 95.69 78 ILE A N 1
ATOM 623 C CA . ILE A 1 78 ? 1.644 2.855 0.583 1 95.69 78 ILE A CA 1
ATOM 624 C C . ILE A 1 78 ? 1.022 1.691 1.352 1 95.69 78 ILE A C 1
ATOM 626 O O . ILE A 1 78 ? 1.696 0.698 1.637 1 95.69 78 ILE A O 1
ATOM 630 N N . GLY A 1 79 ? -0.26 1.877 1.681 1 95 79 GLY A N 1
ATOM 631 C CA . GLY A 1 79 ? -1.023 0.812 2.312 1 95 79 GLY A CA 1
ATOM 632 C C . GLY A 1 79 ? -2.521 0.966 2.133 1 95 79 GLY A C 1
ATOM 633 O O . GLY A 1 79 ? -3.045 2.082 2.166 1 95 79 GLY A O 1
ATOM 634 N N . THR A 1 80 ? -3.162 -0.12 1.92 1 95.31 80 THR A N 1
ATOM 635 C CA . THR A 1 80 ? -4.617 -0.133 2.016 1 95.31 80 THR A CA 1
ATOM 636 C C . THR A 1 80 ? -5.062 -0.421 3.445 1 95.31 80 THR A C 1
ATOM 638 O O . THR A 1 80 ? -4.883 -1.532 3.945 1 95.31 80 THR A O 1
ATOM 641 N N . VAL A 1 81 ? -5.664 0.557 4.07 1 94 81 VAL A N 1
ATOM 642 C CA . VAL A 1 81 ? -6.051 0.5 5.477 1 94 81 VAL A CA 1
ATOM 643 C C . VAL A 1 81 ? -7.543 0.198 5.594 1 94 81 VAL A C 1
ATOM 645 O O . VAL A 1 81 ? -8.367 0.869 4.969 1 94 81 VAL A O 1
ATOM 648 N N . LYS A 1 82 ? -7.812 -0.829 6.355 1 92.5 82 LYS A N 1
ATOM 649 C CA . LYS A 1 82 ? -9.219 -1.098 6.641 1 92.5 82 LYS A CA 1
ATOM 650 C C . LYS A 1 82 ? -9.797 -0.061 7.602 1 92.5 82 LYS A C 1
ATOM 652 O O . LYS A 1 82 ? -9.117 0.359 8.547 1 92.5 82 LYS A O 1
ATOM 657 N N . HIS A 1 83 ? -11.008 0.219 7.426 1 94.12 83 HIS A N 1
ATOM 658 C CA . HIS A 1 83 ? -11.68 1.206 8.266 1 94.12 83 HIS A CA 1
ATOM 659 C C . HIS A 1 83 ? -11.586 0.828 9.742 1 94.12 83 HIS A C 1
ATOM 661 O O . HIS A 1 83 ? -11.328 1.685 10.586 1 94.12 83 HIS A O 1
ATOM 667 N N . GLN A 1 84 ? -11.695 -0.436 10.039 1 90.5 84 GLN A N 1
ATOM 668 C CA . GLN A 1 84 ? -11.711 -0.909 11.422 1 90.5 84 GLN A CA 1
ATOM 669 C C . GLN A 1 84 ? -10.328 -0.789 12.055 1 90.5 84 GLN A C 1
ATOM 671 O O . GLN A 1 84 ? -10.195 -0.849 13.281 1 90.5 84 GLN A O 1
ATOM 676 N N . ALA A 1 85 ? -9.32 -0.686 11.234 1 89.06 85 ALA A N 1
ATOM 677 C CA . ALA A 1 85 ? -7.953 -0.619 11.742 1 89.06 85 ALA A CA 1
ATOM 678 C C . ALA A 1 85 ? -7.574 0.812 12.117 1 89.06 85 ALA A C 1
ATOM 680 O O . ALA A 1 85 ? -6.543 1.045 12.75 1 89.06 85 ALA A O 1
ATOM 681 N N . VAL A 1 86 ? -8.445 1.784 11.695 1 92.06 86 VAL A N 1
ATOM 682 C CA . VAL A 1 86 ? -8.148 3.184 11.992 1 92.06 86 VAL A CA 1
ATOM 683 C C . VAL A 1 86 ? -8.242 3.428 13.492 1 92.06 86 VAL A C 1
ATOM 685 O O . VAL A 1 86 ? -9.25 3.086 14.125 1 92.06 86 VAL A O 1
ATOM 688 N N . ALA A 1 87 ? -7.23 3.891 14.047 1 89.69 87 ALA A N 1
ATOM 689 C CA . ALA A 1 87 ? -7.195 4.148 15.484 1 89.69 87 ALA A CA 1
ATOM 690 C C . ALA A 1 87 ? -7.91 5.457 15.828 1 89.69 87 ALA A C 1
ATOM 692 O O . ALA A 1 87 ? -8.859 5.465 16.609 1 89.69 87 ALA A O 1
ATOM 693 N N . ASN A 1 88 ? -7.527 6.574 15.234 1 91.12 88 ASN A N 1
ATOM 694 C CA . ASN A 1 88 ? -8.141 7.875 15.492 1 91.12 88 ASN A CA 1
ATOM 695 C C . ASN A 1 88 ? -7.902 8.844 14.344 1 91.12 88 ASN A C 1
ATOM 697 O O . ASN A 1 88 ? -6.805 8.906 13.789 1 91.12 88 ASN A O 1
ATOM 701 N N . PRO A 1 89 ? -8.953 9.641 14.055 1 94.31 89 PRO A N 1
ATOM 702 C CA . PRO A 1 89 ? -8.75 10.711 13.07 1 94.31 89 PRO A CA 1
ATOM 703 C C . PRO A 1 89 ? -7.789 11.789 13.562 1 94.31 89 PRO A C 1
ATOM 705 O O . PRO A 1 89 ? -7.777 12.117 14.75 1 94.31 89 PRO A O 1
ATOM 708 N N . GLN A 1 90 ? -6.988 12.344 12.633 1 96.19 90 GLN A N 1
ATOM 709 C CA . GLN A 1 90 ? -5.965 13.289 13.07 1 96.19 90 GLN A CA 1
ATOM 710 C C . GLN A 1 90 ? -6.105 14.633 12.359 1 96.19 90 GLN A C 1
ATOM 712 O O . GLN A 1 90 ? -5.766 15.68 12.914 1 96.19 90 GLN A O 1
ATOM 717 N N . GLY A 1 91 ? -6.551 14.57 11.094 1 97.44 91 GLY A N 1
ATOM 718 C CA . GLY A 1 91 ? -6.621 15.844 10.391 1 97.44 91 GLY A CA 1
ATOM 719 C C . GLY A 1 91 ? -6.875 15.688 8.906 1 97.44 91 GLY A C 1
ATOM 720 O O . GLY A 1 91 ? -7.5 14.719 8.477 1 97.44 91 GLY A O 1
ATOM 721 N N . LYS A 1 92 ? -6.52 16.828 8.219 1 98.31 92 LYS A N 1
ATOM 722 C CA . LYS A 1 92 ? -6.77 16.906 6.785 1 98.31 92 LYS A CA 1
ATOM 723 C C . LYS A 1 92 ? -5.645 17.625 6.062 1 98.31 92 LYS A C 1
ATOM 725 O O . LYS A 1 92 ? -5.133 18.641 6.555 1 98.31 92 LYS A O 1
ATOM 730 N N . ILE A 1 93 ? -5.309 17.109 4.961 1 98.56 93 ILE A N 1
ATOM 731 C CA . ILE A 1 93 ? -4.359 17.734 4.039 1 98.56 93 ILE A CA 1
ATOM 732 C C . ILE A 1 93 ? -5.074 18.094 2.74 1 98.56 93 ILE A C 1
ATOM 734 O O . ILE A 1 93 ? -6.059 17.469 2.361 1 98.56 93 ILE A O 1
ATOM 738 N N . THR A 1 94 ? -4.57 19.078 2.07 1 98.75 94 THR A N 1
ATOM 739 C CA . THR A 1 94 ? -5.23 19.578 0.87 1 98.75 94 THR A CA 1
ATOM 740 C C . THR A 1 94 ? -5.285 18.5 -0.208 1 98.75 94 THR A C 1
ATOM 742 O O . THR A 1 94 ? -4.387 17.656 -0.298 1 98.75 94 THR A O 1
ATOM 745 N N . GLU A 1 95 ? -6.277 18.609 -1.069 1 97.06 95 GLU A N 1
ATOM 746 C CA . GLU A 1 95 ? -6.398 17.688 -2.186 1 97.06 95 GLU A CA 1
ATOM 747 C C . GLU A 1 95 ? -5.301 17.906 -3.219 1 97.06 95 GLU A C 1
ATOM 749 O O . GLU A 1 95 ? -4.855 16.969 -3.879 1 97.06 95 GLU A O 1
ATOM 754 N N . VAL A 1 96 ? -4.902 19.188 -3.33 1 98.06 96 VAL A N 1
ATOM 755 C CA . VAL A 1 96 ? -3.826 19.5 -4.266 1 98.06 96 VAL A CA 1
ATOM 756 C C . VAL A 1 96 ? -2.57 18.719 -3.895 1 98.06 96 VAL A C 1
ATOM 758 O O . VAL A 1 96 ? -1.936 18.109 -4.758 1 98.06 96 VAL A O 1
ATOM 761 N N . PHE A 1 97 ? -2.252 18.797 -2.619 1 98.69 97 PHE A N 1
ATOM 762 C CA . PHE A 1 97 ? -1.094 18.031 -2.152 1 98.69 97 PHE A CA 1
ATOM 763 C C . PHE A 1 97 ? -1.297 16.547 -2.367 1 98.69 97 PHE A C 1
ATOM 765 O O . PHE A 1 97 ? -0.396 15.852 -2.85 1 98.69 97 PHE A O 1
ATOM 772 N N . THR A 1 98 ? -2.428 16.031 -2.006 1 98.38 98 THR A N 1
ATOM 773 C CA . THR A 1 98 ? -2.711 14.602 -2.129 1 98.38 98 THR A CA 1
ATOM 774 C C . THR A 1 98 ? -2.645 14.164 -3.588 1 98.38 98 THR A C 1
ATOM 776 O O . THR A 1 98 ? -2.131 13.086 -3.893 1 98.38 98 THR A O 1
ATOM 779 N N . ASP A 1 99 ? -3.119 15 -4.504 1 98.06 99 ASP A N 1
ATOM 780 C CA . ASP A 1 99 ? -3.014 14.703 -5.93 1 98.06 99 ASP A CA 1
ATOM 781 C C . ASP A 1 99 ? -1.554 14.617 -6.367 1 98.06 99 ASP A C 1
ATOM 783 O O . ASP A 1 99 ? -1.192 13.758 -7.18 1 98.06 99 ASP A O 1
ATOM 787 N N . ARG A 1 100 ? -0.759 15.531 -5.859 1 98.25 100 ARG A N 1
ATOM 788 C CA . ARG A 1 100 ? 0.668 15.477 -6.156 1 98.25 100 ARG A CA 1
ATOM 789 C C . ARG A 1 100 ? 1.283 14.172 -5.66 1 98.25 100 ARG A C 1
ATOM 791 O O . ARG A 1 100 ? 2.137 13.586 -6.328 1 98.25 100 ARG A O 1
ATOM 798 N N . MET A 1 101 ? 0.867 13.719 -4.453 1 98.38 101 MET A N 1
ATOM 799 C CA . MET A 1 101 ? 1.384 12.469 -3.918 1 98.38 101 MET A CA 1
ATOM 800 C C . MET A 1 101 ? 0.936 11.281 -4.773 1 98.38 101 MET A C 1
ATOM 802 O O . MET A 1 101 ? 1.681 10.32 -4.941 1 98.38 101 MET A O 1
ATOM 806 N N . ILE A 1 102 ? -0.305 11.328 -5.301 1 98.12 102 ILE A N 1
ATOM 807 C CA . ILE A 1 102 ? -0.776 10.289 -6.215 1 98.12 102 ILE A CA 1
ATOM 808 C C . ILE A 1 102 ? 0.112 10.258 -7.457 1 98.12 102 ILE A C 1
ATOM 810 O O . ILE A 1 102 ? 0.513 9.18 -7.91 1 98.12 102 ILE A O 1
ATOM 814 N N . ASP A 1 103 ? 0.473 11.469 -7.984 1 97.69 103 ASP A N 1
ATOM 815 C CA . ASP A 1 103 ? 1.374 11.547 -9.133 1 97.69 103 ASP A CA 1
ATOM 816 C C . ASP A 1 103 ? 2.715 10.883 -8.82 1 97.69 103 ASP A C 1
ATOM 818 O O . ASP A 1 103 ? 3.244 10.125 -9.633 1 97.69 103 ASP A O 1
ATOM 822 N N . ARG A 1 104 ? 3.242 11.195 -7.699 1 97.31 104 ARG A N 1
ATOM 823 C CA . ARG A 1 104 ? 4.531 10.641 -7.301 1 97.31 104 ARG A CA 1
ATOM 824 C C . ARG A 1 104 ? 4.449 9.125 -7.145 1 97.31 104 ARG A C 1
ATOM 826 O O . ARG A 1 104 ? 5.363 8.406 -7.555 1 97.31 104 ARG A O 1
ATOM 833 N N . CYS A 1 105 ? 3.383 8.648 -6.523 1 97.12 105 CYS A N 1
ATOM 834 C CA . CYS A 1 105 ? 3.162 7.215 -6.383 1 97.12 105 CYS A CA 1
ATOM 835 C C . CYS A 1 105 ? 3.191 6.523 -7.742 1 97.12 105 CYS A C 1
ATOM 837 O O . CYS A 1 105 ? 3.828 5.477 -7.895 1 97.12 105 CYS A O 1
ATOM 839 N N . GLU A 1 106 ? 2.52 7.078 -8.703 1 96.75 106 GLU A N 1
ATOM 840 C CA . GLU A 1 106 ? 2.486 6.512 -10.047 1 96.75 106 GLU A CA 1
ATOM 841 C C . GLU A 1 106 ? 3.885 6.453 -10.664 1 96.75 106 GLU A C 1
ATOM 843 O O . GLU A 1 106 ? 4.227 5.492 -11.352 1 96.75 106 GLU A O 1
ATOM 848 N N . GLU A 1 107 ? 4.625 7.496 -10.43 1 96.69 107 GLU A N 1
ATOM 849 C CA . GLU A 1 107 ? 5.988 7.527 -10.945 1 96.69 107 GLU A CA 1
ATOM 850 C C . GLU A 1 107 ? 6.82 6.379 -10.383 1 96.69 107 GLU A C 1
ATOM 852 O O . GLU A 1 107 ? 7.594 5.754 -11.109 1 96.69 107 GLU A O 1
ATOM 857 N N . PHE A 1 108 ? 6.664 6.098 -9.141 1 96 108 PHE A N 1
ATOM 858 C CA . PHE A 1 108 ? 7.398 4.992 -8.547 1 96 108 PHE A CA 1
ATOM 859 C C . PHE A 1 108 ? 6.914 3.656 -9.102 1 96 108 PHE A C 1
ATOM 861 O O . PHE A 1 108 ? 7.715 2.744 -9.32 1 96 108 PHE A O 1
ATOM 868 N N . LEU A 1 109 ? 5.605 3.512 -9.297 1 96 109 LEU A N 1
ATOM 869 C CA . LEU A 1 109 ? 5.031 2.281 -9.836 1 96 109 LEU A CA 1
ATOM 870 C C . LEU A 1 109 ? 5.578 1.986 -11.227 1 96 109 LEU A C 1
ATOM 872 O O . LEU A 1 109 ? 5.898 0.837 -11.539 1 96 109 LEU A O 1
ATOM 876 N N . ARG A 1 110 ? 5.812 3.061 -11.977 1 93.06 110 ARG A N 1
ATOM 877 C CA . ARG A 1 110 ? 6.148 2.877 -13.383 1 93.06 110 ARG A CA 1
ATOM 878 C C . ARG A 1 110 ? 7.645 3.061 -13.617 1 93.06 110 ARG A C 1
ATOM 880 O O . ARG A 1 110 ? 8.172 2.637 -14.648 1 93.06 110 ARG A O 1
ATOM 887 N N . GLY A 1 111 ? 8.414 3.529 -12.672 1 86.19 111 GLY A N 1
ATOM 888 C CA . GLY A 1 111 ? 9.812 3.84 -12.898 1 86.19 111 GLY A CA 1
ATOM 889 C C . GLY A 1 111 ? 10.023 5.035 -13.805 1 86.19 111 GLY A C 1
ATOM 890 O O . GLY A 1 111 ? 10.93 5.035 -14.641 1 86.19 111 GLY A O 1
ATOM 891 N N . ARG A 1 112 ? 9.242 6.086 -13.883 1 71.5 112 ARG A N 1
ATOM 892 C CA . ARG A 1 112 ? 9.43 7.285 -14.688 1 71.5 112 ARG A CA 1
ATOM 893 C C . ARG A 1 112 ? 9.93 8.445 -13.836 1 71.5 112 ARG A C 1
ATOM 895 O O . ARG A 1 112 ? 9.648 8.508 -12.633 1 71.5 112 ARG A O 1
ATOM 902 N N . MET B 1 1 ? 24.953 -12.812 -1.07 1 40.06 1 MET B N 1
ATOM 903 C CA . MET B 1 1 ? 24.312 -11.523 -1.294 1 40.06 1 MET B CA 1
ATOM 904 C C . MET B 1 1 ? 22.797 -11.664 -1.227 1 40.06 1 MET B C 1
ATOM 906 O O . MET B 1 1 ? 22.219 -12.555 -1.853 1 40.06 1 MET B O 1
ATOM 910 N N . ARG B 1 2 ? 22.203 -11.234 -0.192 1 52.88 2 ARG B N 1
ATOM 911 C CA . ARG B 1 2 ? 20.797 -11.547 -0.071 1 52.88 2 ARG B CA 1
ATOM 912 C C . ARG B 1 2 ? 20.016 -11.086 -1.306 1 52.88 2 ARG B C 1
ATOM 914 O O . ARG B 1 2 ? 20.188 -9.953 -1.762 1 52.88 2 ARG B O 1
ATOM 921 N N . GLU B 1 3 ? 19.547 -11.953 -2.119 1 80.19 3 GLU B N 1
ATOM 922 C CA . GLU B 1 3 ? 18.891 -11.727 -3.402 1 80.19 3 GLU B CA 1
ATOM 923 C C . GLU B 1 3 ? 17.688 -10.797 -3.252 1 80.19 3 GLU B C 1
ATOM 925 O O . GLU B 1 3 ? 16.891 -10.945 -2.314 1 80.19 3 GLU B O 1
ATOM 930 N N . ARG B 1 4 ? 17.812 -9.633 -3.844 1 91.31 4 ARG B N 1
ATOM 931 C CA . ARG B 1 4 ? 16.719 -8.688 -3.871 1 91.31 4 ARG B CA 1
ATOM 932 C C . ARG B 1 4 ? 15.594 -9.18 -4.781 1 91.31 4 ARG B C 1
ATOM 934 O O . ARG B 1 4 ? 15.852 -9.844 -5.789 1 91.31 4 ARG B O 1
ATOM 941 N N . TYR B 1 5 ? 14.375 -8.922 -4.383 1 96.56 5 TYR B N 1
ATOM 942 C CA . TYR B 1 5 ? 13.211 -9.289 -5.176 1 96.56 5 TYR B CA 1
ATOM 943 C C . TYR B 1 5 ? 12.977 -8.289 -6.301 1 96.56 5 TYR B C 1
ATOM 945 O O . TYR B 1 5 ? 13.422 -7.145 -6.223 1 96.56 5 TYR B O 1
ATOM 953 N N . ARG B 1 6 ? 12.32 -8.82 -7.332 1 96.31 6 ARG B N 1
ATOM 954 C CA . ARG B 1 6 ? 12.016 -8.016 -8.516 1 96.31 6 ARG B CA 1
ATOM 955 C C . ARG B 1 6 ? 10.531 -8.062 -8.844 1 96.31 6 ARG B C 1
ATOM 957 O O . ARG B 1 6 ? 9.789 -8.875 -8.289 1 96.31 6 ARG B O 1
ATOM 964 N N . LYS B 1 7 ? 10.211 -7.145 -9.805 1 97.25 7 LYS B N 1
ATOM 965 C CA . LYS B 1 7 ? 8.844 -7.145 -10.297 1 97.25 7 LYS B CA 1
ATOM 966 C C . LYS B 1 7 ? 8.391 -8.555 -10.672 1 97.25 7 LYS B C 1
ATOM 968 O O . LYS B 1 7 ? 9.109 -9.273 -11.375 1 97.25 7 LYS B O 1
ATOM 973 N N . GLY B 1 8 ? 7.211 -8.922 -10.148 1 98.31 8 GLY B N 1
ATOM 974 C CA . GLY B 1 8 ? 6.641 -10.219 -10.469 1 98.31 8 GLY B CA 1
ATOM 975 C C . GLY B 1 8 ? 6.949 -11.281 -9.43 1 98.31 8 GLY B C 1
ATOM 976 O O . GLY B 1 8 ? 6.316 -12.336 -9.414 1 98.31 8 GLY B O 1
ATOM 977 N N . ASP B 1 9 ? 7.969 -11.031 -8.594 1 98.19 9 ASP B N 1
ATOM 978 C CA . ASP B 1 9 ? 8.25 -11.984 -7.527 1 98.19 9 ASP B CA 1
ATOM 979 C C . ASP B 1 9 ? 7.102 -12.055 -6.527 1 98.19 9 ASP B C 1
ATOM 981 O O . ASP B 1 9 ? 6.43 -11.055 -6.277 1 98.19 9 ASP B O 1
ATOM 985 N N . VAL B 1 10 ? 6.875 -13.234 -6.012 1 98.06 10 VAL B N 1
ATOM 986 C CA . VAL B 1 10 ? 5.805 -13.477 -5.051 1 98.06 10 VAL B CA 1
ATOM 987 C C . VAL B 1 10 ? 6.391 -14.023 -3.75 1 98.06 10 VAL B C 1
ATOM 989 O O . VAL B 1 10 ? 7.25 -14.906 -3.771 1 98.06 10 VAL B O 1
ATOM 992 N N . PHE B 1 11 ? 5.926 -13.453 -2.619 1 97 11 PHE B N 1
ATOM 993 C CA . PHE B 1 11 ? 6.41 -13.945 -1.337 1 97 11 PHE B CA 1
ATOM 994 C C . PHE B 1 11 ? 5.328 -13.828 -0.268 1 97 11 PHE B C 1
ATOM 996 O O . PHE B 1 11 ? 4.352 -13.102 -0.445 1 97 11 PHE B O 1
ATOM 1003 N N . TRP B 1 12 ? 5.551 -14.609 0.771 1 95.06 12 TRP B N 1
ATOM 1004 C CA . TRP B 1 12 ? 4.762 -14.445 1.987 1 95.06 12 TRP B CA 1
ATOM 1005 C C . TRP B 1 12 ? 5.297 -13.305 2.838 1 95.06 12 TRP B C 1
ATOM 1007 O O . TRP B 1 12 ? 6.508 -13.18 3.033 1 95.06 12 TRP B O 1
ATOM 1017 N N . ALA B 1 13 ? 4.43 -12.445 3.305 1 92.25 13 ALA B N 1
ATOM 1018 C CA . ALA B 1 13 ? 4.758 -11.422 4.289 1 92.25 13 ALA B CA 1
ATOM 1019 C C . ALA B 1 13 ? 3.543 -11.078 5.148 1 92.25 13 ALA B C 1
ATOM 1021 O O . ALA B 1 13 ? 2.406 -11.359 4.766 1 92.25 13 ALA B O 1
ATOM 1022 N N . PRO B 1 14 ? 3.771 -10.539 6.297 1 85.94 14 PRO B N 1
ATOM 1023 C CA . PRO B 1 14 ? 2.635 -10.164 7.137 1 85.94 14 PRO B CA 1
ATOM 1024 C C . PRO B 1 14 ? 1.703 -9.164 6.461 1 85.94 14 PRO B C 1
ATOM 1026 O O . PRO B 1 14 ? 2.145 -8.375 5.617 1 85.94 14 PRO B O 1
ATOM 1029 N N . ASP B 1 15 ? 0.398 -9.312 6.883 1 81.69 15 ASP B N 1
ATOM 1030 C CA . ASP B 1 15 ? -0.6 -8.297 6.551 1 81.69 15 ASP B CA 1
ATOM 1031 C C . ASP B 1 15 ? -0.743 -7.277 7.68 1 81.69 15 ASP B C 1
ATOM 1033 O O . ASP B 1 15 ? -1.287 -7.59 8.742 1 81.69 15 ASP B O 1
ATOM 1037 N N .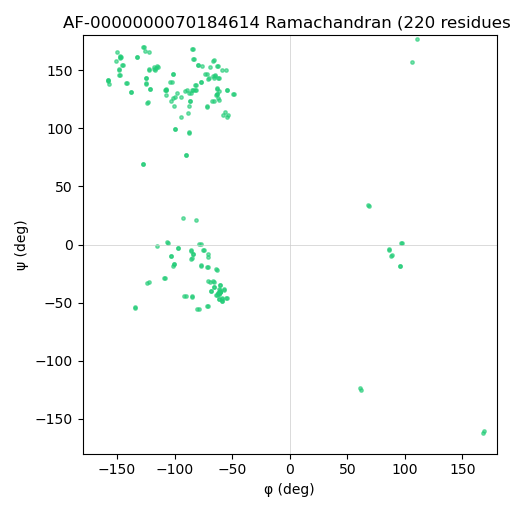 PRO B 1 16 ? -0.274 -6.098 7.371 1 70.56 16 PRO B N 1
ATOM 1038 C CA . PRO B 1 16 ? -0.281 -5.156 8.492 1 70.56 16 PRO B CA 1
ATOM 1039 C C . PRO B 1 16 ? -1.688 -4.703 8.867 1 70.56 16 PRO B C 1
ATOM 1041 O O . PRO B 1 16 ? -1.885 -4.117 9.938 1 70.56 16 PRO B O 1
ATOM 1044 N N . PHE B 1 17 ? -2.645 -4.984 8.094 1 72.25 17 PHE B N 1
ATOM 1045 C CA . PHE B 1 17 ? -3.967 -4.422 8.344 1 72.25 17 PHE B CA 1
ATOM 1046 C C . PHE B 1 17 ? -4.965 -5.523 8.688 1 72.25 17 PHE B C 1
ATOM 1048 O O . PHE B 1 17 ? -6.168 -5.27 8.789 1 72.25 17 PHE B O 1
ATOM 1055 N N . ARG B 1 18 ? -4.492 -6.613 8.664 1 64.62 18 ARG B N 1
ATOM 1056 C CA . ARG B 1 18 ? -5.34 -7.719 9.102 1 64.62 18 ARG B CA 1
ATOM 1057 C C . ARG B 1 18 ? -5.055 -8.086 10.555 1 64.62 18 ARG B C 1
ATOM 1059 O O . ARG B 1 18 ? -3.904 -8.047 11 1 64.62 18 ARG B O 1
ATOM 1066 N N . LYS B 1 19 ? -6.25 -8.117 11.125 1 58.62 19 LYS B N 1
ATOM 1067 C CA . LYS B 1 19 ? -6.133 -8.617 12.492 1 58.62 19 LYS B CA 1
ATOM 1068 C C . LYS B 1 19 ? -5.586 -10.047 12.508 1 58.62 19 LYS B C 1
ATOM 1070 O O . LYS B 1 19 ? -6.012 -10.891 11.711 1 58.62 19 LYS B O 1
ATOM 1075 N N . GLY B 1 20 ? -4.625 -10.242 13.344 1 59.19 20 GLY B N 1
ATOM 1076 C CA . GLY B 1 20 ? -4.031 -11.562 13.469 1 59.19 20 GLY B CA 1
ATOM 1077 C C . GLY B 1 20 ? -2.656 -11.664 12.836 1 59.19 20 GLY B C 1
ATOM 1078 O O . GLY B 1 20 ? -2.176 -10.703 12.227 1 59.19 20 GLY B O 1
ATOM 1079 N N . SER B 1 21 ? -1.88 -12.508 13.18 1 60.31 21 SER B N 1
ATOM 1080 C CA . SER B 1 21 ? -0.489 -12.789 12.844 1 60.31 21 SER B CA 1
ATOM 1081 C C . SER B 1 21 ? -0.384 -13.547 11.523 1 60.31 21 SER B C 1
ATOM 1083 O O . SER B 1 21 ? 0.7 -14 11.148 1 60.31 21 SER B O 1
ATOM 1085 N N . HIS B 1 22 ? -1.414 -13.477 10.656 1 72.94 22 HIS B N 1
ATOM 1086 C CA . HIS B 1 22 ? -1.229 -14.406 9.555 1 72.94 22 HIS B CA 1
ATOM 1087 C C . HIS B 1 22 ? -0.684 -13.703 8.32 1 72.94 22 HIS B C 1
ATOM 1089 O O . HIS B 1 22 ? -1.227 -12.68 7.895 1 72.94 22 HIS B O 1
ATOM 1095 N N . PRO B 1 23 ? 0.396 -14.242 7.812 1 84.31 23 PRO B N 1
ATOM 1096 C CA . PRO B 1 23 ? 0.991 -13.688 6.598 1 84.31 23 PRO B CA 1
ATOM 1097 C C . PRO B 1 23 ? 0.122 -13.914 5.359 1 84.31 23 PRO B C 1
ATOM 1099 O O . PRO B 1 23 ? -0.752 -14.781 5.363 1 84.31 23 PRO B O 1
ATOM 1102 N N . ARG B 1 24 ? 0.257 -13.07 4.438 1 89.56 24 ARG B N 1
ATOM 1103 C CA . ARG B 1 24 ? -0.395 -13.258 3.145 1 89.56 24 ARG B CA 1
ATOM 1104 C C . ARG B 1 24 ? 0.618 -13.188 2.006 1 89.56 24 ARG B C 1
ATOM 1106 O O . ARG B 1 24 ? 1.751 -12.75 2.201 1 89.56 24 ARG B O 1
ATOM 1113 N N . LEU B 1 25 ? 0.117 -13.648 0.798 1 94.69 25 LEU B N 1
ATOM 1114 C CA . LEU B 1 25 ? 0.943 -13.586 -0.402 1 94.69 25 LEU B CA 1
ATOM 1115 C C . LEU B 1 25 ? 0.881 -12.203 -1.036 1 94.69 25 LEU B C 1
ATOM 1117 O O . LEU B 1 25 ? -0.192 -11.602 -1.118 1 94.69 25 LEU B O 1
ATOM 1121 N N . TRP B 1 26 ? 2.004 -11.789 -1.41 1 96.62 26 TRP B N 1
ATOM 1122 C CA . TRP B 1 26 ? 2.162 -10.523 -2.121 1 96.62 26 TRP B CA 1
ATOM 1123 C C . TRP B 1 26 ? 2.893 -10.734 -3.443 1 96.62 26 TRP B C 1
ATOM 1125 O O . TRP B 1 26 ? 3.812 -11.547 -3.531 1 96.62 26 TRP B O 1
ATOM 1135 N N . VAL B 1 27 ? 2.5 -10.008 -4.43 1 98.38 27 VAL B N 1
ATOM 1136 C CA . VAL B 1 27 ? 3.293 -9.938 -5.652 1 98.38 27 VAL B CA 1
ATOM 1137 C C . VAL B 1 27 ? 3.957 -8.562 -5.754 1 98.38 27 VAL B C 1
ATOM 1139 O O . VAL B 1 27 ? 3.312 -7.535 -5.527 1 98.38 27 VAL B O 1
ATOM 1142 N N . VAL B 1 28 ? 5.223 -8.547 -6.051 1 98.12 28 VAL B N 1
ATOM 1143 C CA . VAL B 1 28 ? 5.984 -7.309 -6.188 1 98.12 28 VAL B CA 1
ATOM 1144 C C . VAL B 1 28 ? 5.57 -6.586 -7.465 1 98.12 28 VAL B C 1
ATOM 1146 O O . VAL B 1 28 ? 5.746 -7.113 -8.57 1 98.12 28 VAL B O 1
ATOM 1149 N N . LEU B 1 29 ? 5.055 -5.387 -7.312 1 98.38 29 LEU B N 1
ATOM 1150 C CA . LEU B 1 29 ? 4.738 -4.547 -8.469 1 98.38 29 LEU B CA 1
ATOM 1151 C C . LEU B 1 29 ? 5.969 -3.768 -8.922 1 98.38 29 LEU B C 1
ATOM 1153 O O . LEU B 1 29 ? 6.234 -3.674 -10.125 1 98.38 29 LEU B O 1
ATOM 1157 N N . THR B 1 30 ? 6.645 -3.209 -7.992 1 96.69 30 THR B N 1
ATOM 1158 C CA . THR B 1 30 ? 7.867 -2.473 -8.289 1 96.69 30 THR B CA 1
ATOM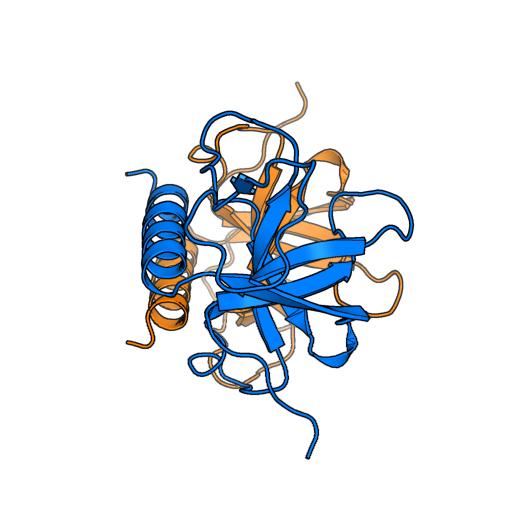 1159 C C . THR B 1 30 ? 8.867 -2.6 -7.137 1 96.69 30 THR B C 1
ATOM 1161 O O . THR B 1 30 ? 8.469 -2.68 -5.973 1 96.69 30 THR B O 1
ATOM 1164 N N . ALA B 1 31 ? 10.148 -2.621 -7.508 1 95.19 31 ALA B N 1
ATOM 1165 C CA . ALA B 1 31 ? 11.234 -2.77 -6.539 1 95.19 31 ALA B CA 1
ATOM 1166 C C . ALA B 1 31 ? 12.352 -1.769 -6.809 1 95.19 31 ALA B C 1
ATOM 1168 O O . ALA B 1 31 ? 12.555 -0.832 -6.035 1 95.19 31 ALA B O 1
ATOM 1169 N N . ASP B 1 32 ? 12.828 -1.789 -8.016 1 92.94 32 ASP B N 1
ATOM 1170 C CA . ASP B 1 32 ? 14.039 -1.044 -8.359 1 92.94 32 ASP B CA 1
ATOM 1171 C C . ASP B 1 32 ? 13.734 0.446 -8.508 1 92.94 32 ASP B C 1
ATOM 1173 O O . ASP B 1 32 ? 14.648 1.273 -8.484 1 92.94 32 ASP B O 1
ATOM 1177 N N . ASN B 1 33 ? 12.547 0.831 -8.68 1 93.38 33 ASN B N 1
ATOM 1178 C CA . ASN B 1 33 ? 12.18 2.229 -8.875 1 93.38 33 ASN B CA 1
ATOM 1179 C C . ASN B 1 33 ? 11.977 2.945 -7.543 1 93.38 33 ASN B C 1
ATOM 1181 O O . ASN B 1 33 ? 11.773 4.16 -7.516 1 93.38 33 ASN B O 1
ATOM 1185 N N . LEU B 1 34 ? 12.055 2.209 -6.418 1 94.44 34 LEU B N 1
ATOM 1186 C CA . LEU B 1 34 ? 11.867 2.814 -5.102 1 94.44 34 LEU B CA 1
ATOM 1187 C C . LEU B 1 34 ? 13.156 3.447 -4.605 1 94.44 34 LEU B C 1
ATOM 1189 O O . LEU B 1 34 ? 14.25 3.094 -5.066 1 94.44 34 LEU B O 1
ATOM 1193 N N . PRO B 1 35 ? 13.039 4.355 -3.68 1 92.69 35 PRO B N 1
ATOM 1194 C CA . PRO B 1 35 ? 14.227 5.074 -3.207 1 92.69 35 PRO B CA 1
ATOM 1195 C C . PRO B 1 35 ? 15.242 4.156 -2.533 1 92.69 35 PRO B C 1
ATOM 1197 O O . PRO B 1 35 ? 16.438 4.488 -2.467 1 92.69 35 PRO B O 1
ATOM 1200 N N . PHE B 1 36 ? 14.773 2.982 -2.061 1 91.56 36 PHE B N 1
ATOM 1201 C CA . PHE B 1 36 ? 15.656 2.074 -1.346 1 91.56 36 PHE B CA 1
ATOM 1202 C C . PHE B 1 36 ? 15.602 0.676 -1.95 1 91.56 36 PHE B C 1
ATOM 1204 O O . PHE B 1 36 ? 15.148 -0.27 -1.303 1 91.56 36 PHE B O 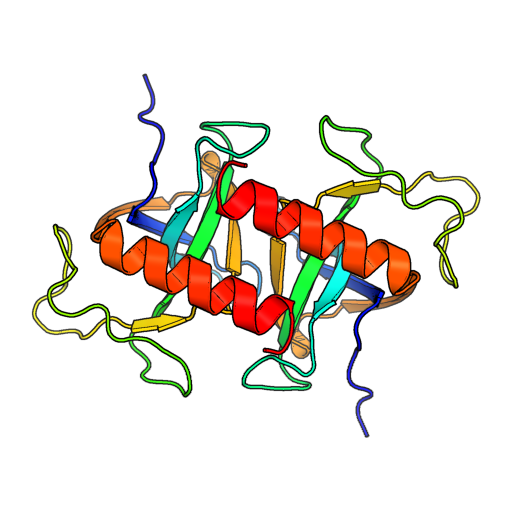1
ATOM 1211 N N . PRO B 1 37 ? 16.156 0.577 -3.176 1 91.44 37 PRO B N 1
ATOM 1212 C CA . PRO B 1 37 ? 16.125 -0.73 -3.836 1 91.44 37 PRO B CA 1
ATOM 1213 C C . PRO B 1 37 ? 16.734 -1.84 -2.986 1 91.44 37 PRO B C 1
ATOM 1215 O O . PRO B 1 37 ? 17.797 -1.648 -2.389 1 91.44 37 PRO B O 1
ATOM 1218 N N . GLY B 1 38 ? 16.031 -2.947 -2.895 1 93.62 38 GLY B N 1
ATOM 1219 C CA . GLY B 1 38 ? 16.5 -4.09 -2.131 1 93.62 38 GLY B CA 1
ATOM 1220 C C . GLY B 1 38 ? 16.078 -4.047 -0.673 1 93.62 38 GLY B C 1
ATOM 1221 O O . GLY B 1 38 ? 16.203 -5.043 0.043 1 93.62 38 GLY B O 1
ATOM 1222 N N . GLU B 1 39 ? 15.531 -2.947 -0.248 1 93.31 39 GLU B N 1
ATOM 1223 C CA . GLU B 1 39 ? 15.141 -2.805 1.151 1 93.31 39 GLU B CA 1
ATOM 1224 C C . GLU B 1 39 ? 13.625 -2.82 1.304 1 93.31 39 GLU B C 1
ATOM 1226 O O . GLU B 1 39 ? 13.102 -3.18 2.363 1 93.31 39 GLU B O 1
ATOM 1231 N N . GLU B 1 40 ? 12.938 -2.418 0.371 1 94.31 40 GLU B N 1
ATOM 1232 C CA . GLU B 1 40 ? 11.484 -2.35 0.394 1 94.31 40 GLU B CA 1
ATOM 1233 C C . GLU B 1 40 ? 10.891 -2.631 -0.985 1 94.31 40 GLU B C 1
ATOM 1235 O O . GLU B 1 40 ? 11.547 -2.398 -2.004 1 94.31 40 GLU B O 1
ATOM 1240 N N . TYR B 1 41 ? 9.656 -3.102 -1.053 1 96.12 41 TYR B N 1
ATOM 1241 C CA . TYR B 1 41 ? 8.945 -3.486 -2.266 1 96.12 41 TYR B CA 1
ATOM 1242 C C . TYR B 1 41 ? 7.5 -3 -2.225 1 96.12 41 TYR B C 1
ATOM 1244 O O . TYR B 1 41 ? 6.816 -3.145 -1.209 1 96.12 41 TYR B O 1
ATOM 1252 N N . LEU B 1 42 ? 7.09 -2.395 -3.27 1 96.94 42 LEU B N 1
ATOM 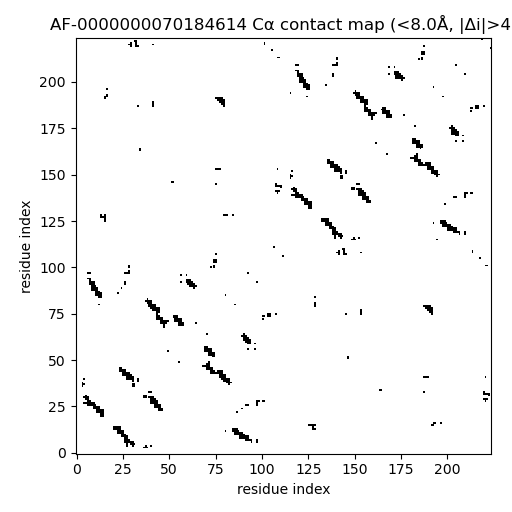1253 C CA . LEU B 1 42 ? 5.672 -2.076 -3.406 1 96.94 42 LEU B CA 1
ATOM 1254 C C . LEU B 1 42 ? 4.91 -3.24 -4.027 1 96.94 42 LEU B C 1
ATOM 1256 O O . LEU B 1 42 ? 5.227 -3.672 -5.141 1 96.94 42 LEU B O 1
ATOM 1260 N N . CYS B 1 43 ? 3.887 -3.703 -3.309 1 97.25 43 CYS B N 1
ATOM 1261 C CA . CYS B 1 43 ? 3.277 -4.984 -3.648 1 97.25 43 CYS B CA 1
ATOM 1262 C C . CYS B 1 43 ? 1.759 -4.871 -3.686 1 97.25 43 CYS B C 1
ATOM 1264 O O . CYS B 1 43 ? 1.188 -3.924 -3.145 1 97.25 43 CYS B O 1
ATOM 1266 N N . ALA B 1 44 ? 1.189 -5.836 -4.332 1 97.81 44 ALA B N 1
ATOM 1267 C CA . ALA B 1 44 ? -0.254 -6.055 -4.289 1 97.81 44 ALA B CA 1
ATOM 1268 C C . ALA B 1 44 ? -0.583 -7.41 -3.67 1 97.81 44 ALA B C 1
ATOM 1270 O O . ALA B 1 44 ? 0.172 -8.375 -3.828 1 97.81 44 ALA B O 1
ATOM 1271 N N . ALA B 1 45 ? -1.689 -7.484 -3.062 1 96.12 45 ALA B N 1
ATOM 1272 C CA . ALA B 1 45 ? -2.086 -8.703 -2.355 1 96.12 45 ALA B CA 1
ATOM 1273 C C . ALA B 1 45 ? -2.557 -9.773 -3.334 1 96.12 45 ALA B C 1
ATOM 1275 O O . ALA B 1 45 ? -3.256 -9.477 -4.305 1 96.12 45 ALA B O 1
ATOM 1276 N N . LEU B 1 46 ? -2.172 -10.984 -3.064 1 96.75 46 LEU B N 1
ATOM 1277 C CA . LEU B 1 46 ? -2.797 -12.156 -3.668 1 96.75 46 LEU B CA 1
ATOM 1278 C C . LEU B 1 46 ? -3.766 -12.82 -2.695 1 96.75 46 LEU B C 1
ATOM 1280 O O . LEU B 1 46 ? -3.543 -12.805 -1.482 1 96.75 46 LEU B O 1
ATOM 1284 N N . THR B 1 47 ? -4.773 -13.344 -3.227 1 93.75 47 THR B N 1
ATOM 1285 C CA . THR B 1 47 ? -5.816 -13.969 -2.422 1 93.75 47 THR B CA 1
ATOM 1286 C C . THR B 1 47 ? -6.43 -15.156 -3.16 1 93.75 47 THR B C 1
ATOM 1288 O O . THR B 1 47 ? -6.211 -15.328 -4.359 1 93.75 47 THR B O 1
ATOM 1291 N N . THR B 1 48 ? -7.109 -16.031 -2.408 1 93.44 48 THR B N 1
ATOM 1292 C CA . THR B 1 48 ? -7.867 -17.094 -3.047 1 93.44 48 THR B CA 1
ATOM 1293 C C . THR B 1 48 ? -9.336 -16.719 -3.178 1 93.44 48 THR B C 1
ATOM 1295 O O . THR B 1 48 ? -10.133 -17.469 -3.736 1 93.44 48 THR B O 1
ATOM 1298 N N . SER B 1 49 ? -9.617 -15.578 -2.648 1 90.25 49 SER B N 1
ATOM 1299 C CA . SER B 1 49 ? -10.992 -15.102 -2.748 1 90.25 49 SER B CA 1
ATOM 1300 C C . SER B 1 49 ? -11.234 -14.398 -4.082 1 90.25 49 SER B C 1
ATOM 1302 O O . SER B 1 49 ? -10.445 -13.539 -4.488 1 90.25 49 SER B O 1
ATOM 1304 N N . ASP B 1 50 ? -12.32 -14.766 -4.699 1 91.56 50 ASP B N 1
ATOM 1305 C CA . ASP B 1 50 ? -12.719 -14.117 -5.945 1 91.56 50 ASP B CA 1
ATOM 1306 C C . ASP B 1 50 ? -13.617 -12.914 -5.68 1 91.56 50 ASP B C 1
ATOM 1308 O O . ASP B 1 50 ? -14.828 -12.977 -5.891 1 91.56 50 ASP B O 1
ATOM 1312 N N . LEU B 1 51 ? -13.062 -11.82 -5.27 1 91.19 51 LEU B N 1
ATOM 1313 C CA . LEU B 1 51 ? -13.812 -10.594 -4.996 1 91.19 51 LEU B CA 1
ATOM 1314 C C . LEU B 1 51 ? -14.023 -9.797 -6.277 1 91.19 51 LEU B C 1
ATOM 1316 O O . LEU B 1 51 ? -13.32 -10 -7.27 1 91.19 51 LEU B O 1
ATOM 1320 N N . PRO B 1 52 ? -14.961 -8.773 -6.074 1 88.44 52 PRO B N 1
ATOM 1321 C CA . PRO B 1 52 ? -15.125 -7.879 -7.223 1 88.44 52 PRO B CA 1
ATOM 1322 C C . PRO B 1 52 ? -13.852 -7.102 -7.555 1 88.44 52 PRO B C 1
ATOM 1324 O O . PRO B 1 52 ? -13.133 -6.672 -6.648 1 88.44 52 PRO B O 1
ATOM 1327 N N . ALA B 1 53 ? -13.391 -6.984 -8.781 1 93.75 53 ALA B N 1
ATOM 1328 C CA . ALA B 1 53 ? -12.273 -6.188 -9.289 1 93.75 53 ALA B CA 1
ATOM 1329 C C . ALA B 1 53 ? -10.961 -6.949 -9.172 1 93.75 53 ALA B C 1
ATOM 1331 O O . ALA B 1 53 ? -9.898 -6.434 -9.539 1 93.75 53 ALA B O 1
ATOM 1332 N N . ASN B 1 54 ? -11.07 -8.172 -8.523 1 96.88 54 ASN B N 1
ATOM 1333 C CA . ASN B 1 54 ? -9.891 -9.031 -8.547 1 96.88 54 ASN B CA 1
ATOM 1334 C C . ASN B 1 54 ? -9.57 -9.516 -9.961 1 96.88 54 ASN B C 1
ATOM 1336 O O . ASN B 1 54 ? -10.43 -9.461 -10.844 1 96.88 54 ASN B O 1
ATOM 1340 N N . HIS B 1 55 ? -8.367 -9.891 -10.117 1 98.19 55 HIS B N 1
ATOM 1341 C CA . HIS B 1 55 ? -7.938 -10.484 -11.383 1 98.19 55 HIS B CA 1
ATOM 1342 C C . HIS B 1 55 ? -7.32 -11.859 -11.164 1 98.19 55 HIS B C 1
ATOM 1344 O O . HIS B 1 55 ? -6.355 -12 -10.406 1 98.19 55 HIS B O 1
ATOM 1350 N N . LYS B 1 56 ? -7.918 -12.805 -11.82 1 98.06 56 LYS B N 1
ATOM 1351 C CA . LYS B 1 56 ? -7.371 -14.156 -11.75 1 98.06 56 LYS B CA 1
ATOM 1352 C C . LYS B 1 56 ? -5.965 -14.211 -12.344 1 98.06 56 LYS B C 1
ATOM 1354 O O . LYS B 1 56 ? -5.723 -13.688 -13.43 1 98.06 56 LYS B O 1
ATOM 1359 N N . VAL B 1 57 ? -4.996 -14.805 -11.594 1 98.06 57 VAL B N 1
ATOM 1360 C CA . VAL B 1 57 ? -3.631 -14.906 -12.094 1 98.06 57 VAL B CA 1
ATOM 1361 C C . VAL B 1 57 ? -3.564 -15.93 -13.227 1 98.06 57 VAL B C 1
ATOM 1363 O O . VAL B 1 57 ? -3.07 -15.633 -14.312 1 98.06 57 VAL B O 1
ATOM 1366 N N . GLY B 1 58 ? -4.07 -17.172 -12.961 1 96.56 58 GLY B N 1
ATOM 1367 C CA . GLY B 1 58 ? -4.18 -18.188 -13.984 1 96.56 58 GLY B CA 1
ATOM 1368 C C . GLY B 1 58 ? -2.844 -18.594 -14.578 1 96.56 58 GLY B C 1
ATOM 1369 O O . GLY B 1 58 ? -1.901 -18.906 -13.852 1 96.56 58 GLY B O 1
ATOM 1370 N N . ASP B 1 59 ? -2.754 -18.484 -15.945 1 96.62 59 ASP B N 1
ATOM 1371 C CA . ASP B 1 59 ? -1.581 -18.969 -16.672 1 96.62 59 ASP B CA 1
ATOM 1372 C C . ASP B 1 59 ? -0.412 -17.984 -16.531 1 96.62 59 ASP B C 1
ATOM 1374 O O . ASP B 1 59 ? 0.685 -18.25 -17.031 1 96.62 59 ASP B O 1
ATOM 1378 N N . ASP B 1 60 ? -0.611 -17 -15.859 1 98.31 60 ASP B N 1
ATOM 1379 C CA . ASP B 1 60 ? 0.457 -16.016 -15.719 1 98.31 60 ASP B CA 1
ATOM 1380 C C . ASP B 1 60 ? 1.427 -16.406 -14.609 1 98.31 60 ASP B C 1
ATOM 1382 O O . ASP B 1 60 ? 2.459 -15.766 -14.422 1 98.31 60 ASP B O 1
ATOM 1386 N N . TRP B 1 61 ? 1.071 -17.438 -13.867 1 97.94 61 TRP B N 1
ATOM 1387 C CA . TRP B 1 61 ? 2.082 -18.031 -13 1 97.94 61 TRP B CA 1
ATOM 1388 C C . TRP B 1 61 ? 3.244 -18.578 -13.812 1 97.94 61 TRP B C 1
ATOM 1390 O O . TRP B 1 61 ? 3.043 -19.375 -14.734 1 97.94 61 TRP B O 1
ATOM 1400 N N . VAL B 1 62 ? 4.375 -18.125 -13.492 1 97.81 62 VAL B N 1
ATOM 1401 C CA . VAL B 1 62 ? 5.582 -18.688 -14.086 1 97.81 62 VAL B CA 1
ATOM 1402 C C . VAL B 1 62 ? 6.09 -19.844 -13.219 1 97.81 62 VAL B C 1
ATOM 1404 O O . VAL B 1 62 ? 6.449 -20.906 -13.734 1 97.81 62 VAL B O 1
ATOM 1407 N N . THR B 1 63 ? 6.105 -19.641 -11.867 1 96.75 63 THR B N 1
ATOM 1408 C CA . THR B 1 63 ? 6.473 -20.641 -10.859 1 96.75 63 THR B CA 1
ATOM 1409 C C . THR B 1 63 ? 5.688 -20.406 -9.57 1 96.75 63 THR B C 1
ATOM 1411 O O . THR B 1 63 ? 5.285 -19.281 -9.273 1 96.75 63 THR B O 1
ATOM 1414 N N . GLY B 1 64 ? 5.434 -21.5 -8.82 1 95.25 64 GLY B N 1
ATOM 1415 C CA . GLY B 1 64 ? 4.941 -21.375 -7.461 1 95.25 64 GLY B CA 1
ATOM 1416 C C . GLY B 1 64 ? 3.434 -21.516 -7.355 1 95.25 64 GLY B C 1
ATOM 1417 O O . GLY B 1 64 ? 2.865 -21.391 -6.27 1 95.25 64 GLY B O 1
ATOM 1418 N N . SER B 1 65 ? 2.738 -21.75 -8.469 1 93.12 65 SER B N 1
ATOM 1419 C CA . SER B 1 65 ? 1.288 -21.906 -8.438 1 93.12 65 SER B CA 1
ATOM 1420 C C . SER B 1 65 ? 0.882 -23.109 -7.586 1 93.12 65 SER B C 1
ATOM 1422 O O . SER B 1 65 ? 1.585 -24.125 -7.555 1 93.12 65 SER B O 1
ATOM 1424 N N . HIS B 1 66 ? -0.187 -22.922 -6.91 1 91 66 HIS B N 1
ATOM 1425 C CA . HIS B 1 66 ? -0.768 -24.062 -6.207 1 91 66 HIS B CA 1
ATOM 1426 C C . HIS B 1 66 ? -1.713 -24.844 -7.109 1 91 66 HIS B C 1
ATOM 1428 O O . HIS B 1 66 ? -2.617 -24.266 -7.719 1 91 66 HIS B O 1
ATOM 1434 N N . PRO B 1 67 ? -1.522 -26.125 -7.141 1 89.25 67 PRO B N 1
ATOM 1435 C CA . PRO B 1 67 ? -2.289 -26.922 -8.102 1 89.25 67 PRO B CA 1
ATOM 1436 C C . PRO B 1 67 ? -3.787 -26.922 -7.809 1 89.25 67 PRO B C 1
ATOM 1438 O O . PRO B 1 67 ? -4.602 -26.984 -8.727 1 89.25 67 PRO B O 1
ATOM 1441 N N . ASP B 1 68 ? -4.137 -26.844 -6.586 1 91.94 68 ASP B N 1
ATOM 1442 C CA . ASP B 1 68 ? -5.539 -27.016 -6.215 1 91.94 68 ASP B CA 1
ATOM 1443 C C . ASP B 1 68 ? -6.18 -25.688 -5.84 1 91.94 68 ASP B C 1
ATOM 1445 O O . ASP B 1 68 ? -7.328 -25.641 -5.398 1 91.94 68 ASP B O 1
ATOM 1449 N N . LYS B 1 69 ? -5.438 -24.672 -5.934 1 93.19 69 LYS B N 1
ATOM 1450 C CA . LYS B 1 69 ? -5.988 -23.391 -5.535 1 93.19 69 LYS B CA 1
ATOM 1451 C C . LYS B 1 69 ? -5.867 -22.359 -6.664 1 93.19 69 LYS B C 1
ATOM 1453 O O . LYS B 1 69 ? -4.871 -22.344 -7.387 1 93.19 69 LYS B O 1
ATOM 1458 N N . THR B 1 70 ? -6.953 -21.594 -6.785 1 95.69 70 THR B N 1
ATOM 1459 C CA . THR B 1 70 ? -6.926 -20.469 -7.715 1 95.69 70 THR B CA 1
ATOM 1460 C C . THR B 1 70 ? -6.465 -19.188 -7.012 1 95.69 70 THR B C 1
ATOM 1462 O O . THR B 1 70 ? -6.918 -18.891 -5.906 1 95.69 70 THR B O 1
ATOM 1465 N N . SER B 1 71 ? -5.555 -18.531 -7.645 1 96.56 71 SER B N 1
ATOM 1466 C CA . SER B 1 71 ? -5.059 -17.266 -7.09 1 96.56 71 SER B CA 1
ATOM 1467 C C . SER B 1 71 ? -5.66 -16.078 -7.812 1 96.56 71 SER B C 1
ATOM 1469 O O . SER B 1 71 ? -5.844 -16.094 -9.031 1 96.56 71 SER B O 1
ATOM 1471 N N . TYR B 1 72 ? -5.988 -15.102 -7.051 1 97.75 72 TYR B N 1
ATOM 1472 C CA . TYR B 1 72 ? -6.395 -13.797 -7.551 1 97.75 72 TYR B CA 1
ATOM 1473 C C . TYR B 1 72 ? -5.488 -12.695 -7.008 1 97.75 72 TYR B C 1
ATOM 1475 O O . TYR B 1 72 ? -4.879 -12.859 -5.949 1 97.75 72 TYR B O 1
ATOM 1483 N N . CYS B 1 73 ? -5.348 -11.68 -7.773 1 98.25 73 CYS B N 1
ATOM 1484 C CA . CYS B 1 73 ? -4.676 -10.477 -7.297 1 98.25 73 CYS B CA 1
ATOM 1485 C C . CYS B 1 73 ? -5.676 -9.352 -7.059 1 98.25 73 CYS B C 1
ATOM 1487 O O . CYS B 1 73 ? -6.578 -9.133 -7.867 1 98.25 73 CYS B O 1
ATOM 1489 N N . SER B 1 74 ? -5.566 -8.695 -5.93 1 96.94 74 SER B N 1
ATOM 1490 C CA . SER B 1 74 ? -6.328 -7.492 -5.625 1 96.94 74 SER B CA 1
ATOM 1491 C C . SER B 1 74 ? -5.492 -6.234 -5.848 1 96.94 74 SER B C 1
ATOM 1493 O O . SER B 1 74 ? -4.777 -5.793 -4.949 1 96.94 74 SER B O 1
ATOM 1495 N N . PRO B 1 75 ? -5.629 -5.523 -6.996 1 97.19 75 PRO B N 1
ATOM 1496 C CA . PRO B 1 75 ? -4.699 -4.449 -7.348 1 97.19 75 PRO B CA 1
ATOM 1497 C C . PRO B 1 75 ? -4.93 -3.18 -6.527 1 97.19 75 PRO B C 1
ATOM 1499 O O . PRO B 1 75 ? -4.176 -2.213 -6.66 1 97.19 75 PRO B O 1
ATOM 1502 N N . TRP B 1 76 ? -5.961 -3.133 -5.68 1 95.69 76 TRP B N 1
ATOM 1503 C CA . TRP B 1 76 ? -6.191 -1.983 -4.809 1 95.69 76 TRP B CA 1
ATOM 1504 C C . TRP B 1 76 ? -5.699 -2.264 -3.393 1 95.69 76 TRP B C 1
ATOM 1506 O O . TRP B 1 76 ? -5.633 -1.357 -2.561 1 95.69 76 TRP B O 1
ATOM 1516 N N . VAL B 1 77 ? -5.5 -3.502 -3.115 1 94.88 77 VAL B N 1
ATOM 1517 C CA . VAL B 1 77 ? -4.887 -3.846 -1.837 1 94.88 77 VAL B CA 1
ATOM 1518 C C . VAL B 1 77 ? -3.365 -3.838 -1.977 1 94.88 77 VAL B C 1
ATOM 1520 O O . VAL B 1 77 ? -2.766 -4.844 -2.363 1 94.88 77 VAL B O 1
ATOM 1523 N N . ILE B 1 78 ? -2.812 -2.721 -1.608 1 95.88 78 ILE B N 1
ATOM 1524 C CA . ILE B 1 78 ? -1.402 -2.438 -1.854 1 95.88 78 ILE B CA 1
ATOM 1525 C C . ILE B 1 78 ? -0.665 -2.291 -0.526 1 95.88 78 ILE B C 1
ATOM 1527 O O . ILE B 1 78 ? -1.265 -1.918 0.486 1 95.88 78 ILE B O 1
ATOM 1531 N N . GLY B 1 79 ? 0.623 -2.619 -0.575 1 94.62 79 GLY B N 1
ATOM 1532 C CA . GLY B 1 79 ? 1.481 -2.418 0.582 1 94.62 79 GLY B CA 1
ATOM 1533 C C . GLY B 1 79 ? 2.953 -2.328 0.225 1 94.62 79 GLY B C 1
ATOM 1534 O O . GLY B 1 79 ? 3.426 -3.041 -0.663 1 94.62 79 GLY B O 1
ATOM 1535 N N . THR B 1 80 ? 3.625 -1.487 0.879 1 94.94 80 THR B N 1
ATOM 1536 C CA . THR B 1 80 ? 5.082 -1.513 0.826 1 94.94 80 THR B CA 1
ATOM 1537 C C . THR B 1 80 ? 5.645 -2.461 1.88 1 94.94 80 THR B C 1
ATOM 1539 O O . THR B 1 80 ? 5.434 -2.264 3.078 1 94.94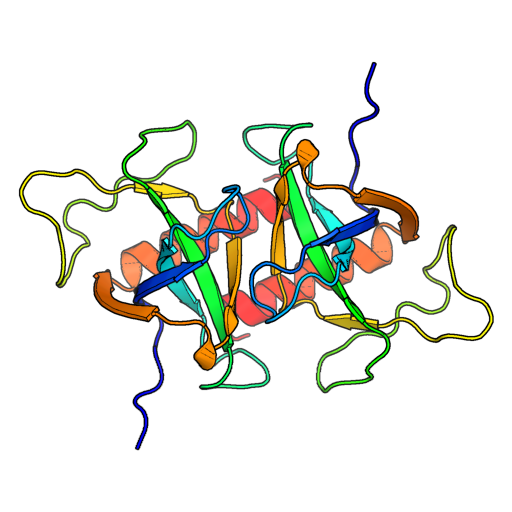 80 THR B O 1
ATOM 1542 N N . VAL B 1 81 ? 6.348 -3.455 1.452 1 93.44 81 VAL B N 1
ATOM 1543 C CA . VAL B 1 81 ? 6.883 -4.5 2.32 1 93.44 81 VAL B CA 1
ATOM 1544 C C . VAL B 1 81 ? 8.391 -4.328 2.467 1 93.44 81 VAL B C 1
ATOM 1546 O O . VAL B 1 81 ? 9.102 -4.168 1.474 1 93.44 81 VAL B O 1
ATOM 1549 N N . LYS B 1 82 ? 8.805 -4.312 3.689 1 92.5 82 LYS B N 1
ATOM 1550 C CA . LYS B 1 82 ? 10.25 -4.297 3.92 1 92.5 82 LYS B CA 1
ATOM 1551 C C . LYS B 1 82 ? 10.867 -5.664 3.625 1 92.5 82 LYS B C 1
ATOM 1553 O O . LYS B 1 82 ? 10.273 -6.699 3.945 1 92.5 82 LYS B O 1
ATOM 1558 N N . HIS B 1 83 ? 12.031 -5.645 3.16 1 94.31 83 HIS B N 1
ATOM 1559 C CA . HIS B 1 83 ? 12.734 -6.875 2.82 1 94.31 83 HIS B CA 1
ATOM 1560 C C . HIS B 1 83 ? 12.828 -7.809 4.023 1 94.31 83 HIS B C 1
ATOM 1562 O O . HIS B 1 83 ? 12.617 -9.016 3.895 1 94.31 83 HIS B O 1
ATOM 1568 N N . GLN B 1 84 ? 13.055 -7.266 5.203 1 90.81 84 GLN B N 1
ATOM 1569 C CA . GLN B 1 84 ? 13.25 -8.055 6.414 1 90.81 84 GLN B CA 1
ATOM 1570 C C . GLN B 1 84 ? 11.945 -8.711 6.863 1 90.81 84 GLN B C 1
ATOM 1572 O O . GLN B 1 84 ? 11.961 -9.641 7.672 1 90.81 84 GLN B O 1
ATOM 1577 N N . ALA B 1 85 ? 10.852 -8.188 6.379 1 88.94 85 ALA B N 1
ATOM 1578 C CA . ALA B 1 85 ? 9.547 -8.703 6.797 1 88.94 85 ALA B CA 1
ATOM 1579 C C . ALA B 1 85 ? 9.133 -9.891 5.938 1 88.94 85 ALA B C 1
ATOM 1581 O O . ALA B 1 85 ? 8.164 -10.586 6.258 1 88.94 85 ALA B O 1
ATOM 1582 N N . VAL B 1 86 ? 9.867 -10.102 4.82 1 92.06 86 VAL B N 1
ATOM 1583 C CA . VAL B 1 86 ? 9.516 -11.211 3.934 1 92.06 86 VAL B CA 1
ATOM 1584 C C . VAL B 1 86 ? 9.742 -12.539 4.648 1 92.06 86 VAL B C 1
ATOM 1586 O O . VAL B 1 86 ? 10.828 -12.789 5.184 1 92.06 86 VAL B O 1
ATOM 1589 N N . ALA B 1 87 ? 8.766 -13.305 4.719 1 89.69 87 ALA B N 1
ATOM 1590 C CA . ALA B 1 87 ? 8.844 -14.594 5.406 1 89.69 87 ALA B CA 1
ATOM 1591 C C . ALA B 1 87 ? 9.492 -15.648 4.512 1 89.69 87 ALA B C 1
ATOM 1593 O O . ALA B 1 87 ? 10.492 -16.266 4.887 1 89.69 87 ALA B O 1
ATOM 1594 N N . ASN B 1 88 ? 8.953 -15.867 3.314 1 91.12 88 ASN B N 1
ATOM 1595 C CA . ASN B 1 88 ? 9.477 -16.875 2.398 1 91.12 88 ASN B CA 1
ATOM 1596 C C . ASN B 1 88 ? 9.102 -16.562 0.951 1 91.12 88 ASN B C 1
ATOM 1598 O O . ASN B 1 88 ? 7.961 -16.203 0.663 1 91.12 88 ASN B O 1
ATOM 1602 N N . PRO B 1 89 ? 10.086 -16.766 0.053 1 94.25 89 PRO B N 1
ATOM 1603 C CA . PRO B 1 89 ? 9.742 -16.656 -1.368 1 94.25 89 PRO B CA 1
ATOM 1604 C C . PRO B 1 89 ? 8.773 -17.75 -1.826 1 94.25 89 PRO B C 1
ATOM 1606 O O . PRO B 1 89 ? 8.859 -18.891 -1.36 1 94.25 89 PRO B O 1
ATOM 1609 N N . GLN B 1 90 ? 7.848 -17.375 -2.727 1 95.94 90 GLN B N 1
ATOM 1610 C CA . GLN B 1 90 ? 6.809 -18.328 -3.09 1 95.94 90 GLN B CA 1
ATOM 1611 C C . GLN B 1 90 ? 6.809 -18.609 -4.594 1 95.94 90 GLN B C 1
ATOM 1613 O O . GLN B 1 90 ? 6.434 -19.688 -5.035 1 95.94 90 GLN B O 1
ATOM 1618 N N . GLY B 1 91 ? 7.172 -17.578 -5.371 1 97.31 91 GLY B N 1
ATOM 1619 C CA . GLY B 1 91 ? 7.113 -17.812 -6.809 1 97.31 91 GLY B CA 1
ATOM 1620 C C . GLY B 1 91 ? 7.242 -16.531 -7.617 1 97.31 91 GLY B C 1
ATOM 1621 O O . GLY B 1 91 ? 7.867 -15.562 -7.172 1 97.31 91 GLY B O 1
ATOM 1622 N N . LYS B 1 92 ? 6.805 -16.703 -8.898 1 98.25 92 LYS B N 1
ATOM 1623 C CA . LYS B 1 92 ? 6.914 -15.602 -9.852 1 98.25 92 LYS B CA 1
ATOM 1624 C C . LYS B 1 92 ? 5.691 -15.547 -10.766 1 98.25 92 LYS B C 1
ATOM 1626 O O . LYS B 1 92 ? 5.199 -16.578 -11.219 1 98.25 92 LYS B O 1
ATOM 1631 N N . ILE B 1 93 ? 5.262 -14.383 -11 1 98.5 93 ILE B N 1
ATOM 1632 C CA . ILE B 1 93 ? 4.199 -14.094 -11.953 1 98.5 93 ILE B CA 1
ATOM 1633 C C . ILE B 1 93 ? 4.762 -13.281 -13.117 1 98.5 93 ILE B C 1
ATOM 1635 O O . ILE B 1 93 ? 5.738 -12.547 -12.961 1 98.5 93 ILE B O 1
ATOM 1639 N N . THR B 1 94 ? 4.148 -13.398 -14.242 1 98.69 94 THR B N 1
ATOM 1640 C CA . THR B 1 94 ? 4.656 -12.742 -15.438 1 98.69 94 THR B CA 1
ATOM 1641 C C . THR B 1 94 ? 4.66 -11.227 -15.266 1 98.69 94 THR B C 1
ATOM 1643 O O . THR B 1 94 ? 3.805 -10.672 -14.57 1 98.69 94 THR B O 1
ATOM 1646 N N . GLU B 1 95 ? 5.555 -10.578 -15.984 1 97.06 95 GLU B N 1
ATOM 1647 C CA . GLU B 1 95 ? 5.609 -9.125 -15.945 1 97.06 95 GLU B CA 1
ATOM 1648 C C . GLU B 1 95 ? 4.402 -8.508 -16.656 1 97.06 95 GLU B C 1
ATOM 1650 O O . GLU B 1 95 ? 3.939 -7.43 -16.266 1 97.06 95 GLU B O 1
ATOM 1655 N N . VAL B 1 96 ? 3.936 -9.227 -17.672 1 98.12 96 VAL B N 1
ATOM 1656 C CA . VAL B 1 96 ? 2.76 -8.742 -18.391 1 98.12 96 VAL B CA 1
ATOM 1657 C C . VAL B 1 96 ? 1.586 -8.609 -17.422 1 98.12 96 VAL B C 1
ATOM 1659 O O . VAL B 1 96 ? 0.9 -7.582 -17.422 1 98.12 96 VAL B O 1
ATOM 1662 N N . PHE B 1 97 ? 1.398 -9.664 -16.672 1 98.69 97 PHE B N 1
ATOM 1663 C CA . PHE B 1 97 ? 0.333 -9.617 -15.68 1 98.69 97 PHE B CA 1
ATOM 1664 C C . PHE B 1 97 ? 0.589 -8.516 -14.664 1 98.69 97 PHE B C 1
ATOM 1666 O O . PHE B 1 97 ? -0.317 -7.75 -14.328 1 98.69 97 PHE B O 1
ATOM 1673 N N . THR B 1 98 ? 1.769 -8.43 -14.148 1 98.44 98 THR B N 1
ATOM 1674 C CA . THR B 1 98 ? 2.117 -7.438 -13.133 1 98.44 98 THR B CA 1
ATOM 1675 C C . THR B 1 98 ? 1.924 -6.02 -13.672 1 98.44 98 THR B C 1
ATOM 1677 O O . THR B 1 98 ? 1.431 -5.145 -12.961 1 98.44 98 THR B O 1
ATOM 1680 N N . ASP B 1 99 ? 2.268 -5.801 -14.938 1 98.06 99 ASP B N 1
ATOM 1681 C CA . ASP B 1 99 ? 2.039 -4.5 -15.57 1 98.06 99 ASP B CA 1
ATOM 1682 C C . ASP B 1 99 ? 0.55 -4.172 -15.625 1 98.06 99 ASP B C 1
ATOM 1684 O O . ASP B 1 99 ? 0.154 -3.023 -15.414 1 98.06 99 ASP B O 1
ATOM 1688 N N . ARG B 1 100 ? -0.231 -5.18 -15.953 1 98.25 100 ARG B N 1
ATOM 1689 C CA . ARG B 1 100 ? -1.677 -4.977 -15.953 1 98.25 100 ARG B CA 1
ATOM 1690 C C . ARG B 1 100 ? -2.176 -4.586 -14.562 1 98.25 100 ARG B C 1
ATOM 1692 O O . ARG B 1 100 ? -3.062 -3.738 -14.438 1 98.25 100 ARG B O 1
ATOM 1699 N N . MET B 1 101 ? -1.626 -5.23 -13.508 1 98.38 101 MET B N 1
ATOM 1700 C CA . MET B 1 101 ? -2.025 -4.898 -12.148 1 98.38 101 MET B CA 1
ATOM 1701 C C . MET B 1 101 ? -1.606 -3.475 -11.789 1 98.38 101 MET B C 1
ATOM 1703 O O . MET B 1 101 ? -2.316 -2.777 -11.062 1 98.38 101 MET B O 1
ATOM 1707 N N . ILE B 1 102 ? -0.425 -3.021 -12.273 1 98.12 102 ILE B N 1
ATOM 1708 C CA . ILE B 1 102 ? 0.005 -1.643 -12.07 1 98.12 102 ILE B CA 1
ATOM 1709 C C . ILE B 1 102 ? -0.995 -0.688 -12.719 1 98.12 102 ILE B C 1
ATOM 1711 O O . ILE B 1 102 ? -1.386 0.315 -12.117 1 98.12 102 ILE B O 1
ATOM 1715 N N . ASP B 1 103 ? -1.47 -1.037 -13.961 1 97.69 103 ASP B N 1
ATOM 1716 C CA . ASP B 1 103 ? -2.48 -0.229 -14.633 1 97.69 103 ASP B CA 1
ATOM 1717 C C . ASP B 1 103 ? -3.752 -0.125 -13.797 1 97.69 103 ASP B C 1
ATOM 1719 O O . ASP B 1 103 ? -4.32 0.959 -13.648 1 97.69 103 ASP B O 1
ATOM 1723 N N . ARG B 1 104 ? -4.18 -1.225 -13.297 1 97.38 104 ARG B N 1
ATOM 1724 C CA . ARG B 1 104 ? -5.395 -1.252 -12.492 1 97.38 104 ARG B CA 1
ATOM 1725 C C . ARG B 1 104 ? -5.227 -0.434 -11.211 1 97.38 104 ARG B C 1
ATOM 1727 O O . ARG B 1 104 ? -6.137 0.291 -10.812 1 97.38 104 ARG B O 1
ATOM 1734 N N . CYS B 1 105 ? -4.074 -0.583 -10.562 1 97.25 105 CYS B N 1
ATOM 1735 C CA . CYS B 1 105 ? -3.771 0.205 -9.375 1 97.25 105 CYS B CA 1
ATOM 1736 C C . CYS B 1 105 ? -3.904 1.696 -9.664 1 97.25 105 CYS B C 1
ATOM 1738 O O . CYS B 1 105 ? -4.504 2.432 -8.875 1 97.25 105 CYS B O 1
ATOM 1740 N N . GLU B 1 106 ? -3.365 2.145 -10.758 1 96.75 106 GLU B N 1
ATOM 1741 C CA . GLU B 1 106 ? -3.438 3.551 -11.141 1 96.75 106 GLU B CA 1
ATOM 1742 C C . GLU B 1 106 ? -4.883 3.998 -11.328 1 96.75 106 GLU B C 1
ATOM 1744 O O . GLU B 1 106 ? -5.246 5.117 -10.961 1 96.75 106 GLU B O 1
ATOM 1749 N N . GLU B 1 107 ? -5.652 3.133 -11.93 1 96.75 107 GLU B N 1
ATOM 1750 C CA . GLU B 1 107 ? -7.059 3.455 -12.141 1 96.75 107 GL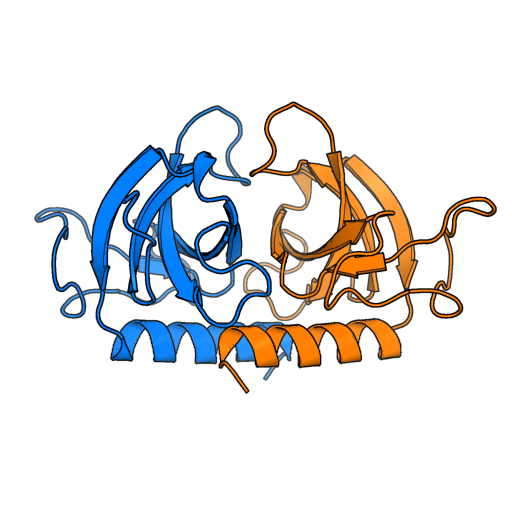U B CA 1
ATOM 1751 C C . GLU B 1 107 ? -7.773 3.688 -10.812 1 96.75 107 GLU B C 1
ATOM 1753 O O . GLU B 1 107 ? -8.586 4.605 -10.688 1 96.75 107 GLU B O 1
ATOM 1758 N N . PHE B 1 108 ? -7.477 2.896 -9.844 1 96.19 108 PHE B N 1
ATOM 1759 C CA . PHE B 1 108 ? -8.094 3.074 -8.531 1 96.19 108 PHE B CA 1
ATOM 1760 C C . PHE B 1 108 ? -7.602 4.355 -7.875 1 96.19 108 PHE B C 1
ATOM 1762 O O . PHE B 1 108 ? -8.375 5.055 -7.215 1 96.19 108 PHE B O 1
ATOM 1769 N N . LEU B 1 109 ? -6.316 4.668 -8 1 96.19 109 LEU B N 1
ATOM 1770 C CA . LEU B 1 109 ? -5.734 5.871 -7.414 1 96.19 109 LEU B CA 1
ATOM 1771 C C . LEU B 1 109 ? -6.402 7.121 -7.973 1 96.19 109 LEU B C 1
ATOM 1773 O O . LEU B 1 109 ? -6.691 8.062 -7.23 1 96.19 109 LEU B O 1
ATOM 1777 N N . ARG B 1 110 ? -6.766 7.031 -9.25 1 93.19 110 ARG B N 1
ATOM 1778 C CA . ARG B 1 110 ? -7.227 8.234 -9.93 1 93.19 110 ARG B CA 1
ATOM 1779 C C . ARG B 1 110 ? -8.742 8.242 -10.07 1 93.19 110 ARG B C 1
ATOM 1781 O O . ARG B 1 110 ? -9.352 9.289 -10.32 1 93.19 110 ARG B O 1
ATOM 1788 N N . GLY B 1 111 ? -9.445 7.16 -9.773 1 86.56 111 GLY B N 1
ATOM 1789 C CA . GLY B 1 111 ? -10.883 7.078 -10.023 1 86.56 111 GLY B CA 1
ATOM 1790 C C . GLY B 1 111 ? -11.234 7.047 -11.5 1 86.56 111 GLY B C 1
ATOM 1791 O O . GLY B 1 111 ? -12.211 7.66 -11.922 1 86.56 111 GLY B O 1
ATOM 1792 N N . ARG B 1 112 ? -10.516 6.477 -12.445 1 71.56 112 ARG B N 1
ATOM 1793 C CA . ARG B 1 112 ? -10.836 6.352 -13.859 1 71.56 112 ARG B CA 1
ATOM 1794 C C . ARG B 1 112 ? -11.32 4.941 -14.188 1 71.56 112 ARG B C 1
ATOM 1796 O O . ARG B 1 112 ? -10.938 3.979 -13.523 1 71.56 112 ARG B O 1
#